Protein AF-A0A7W2H4B9-F1 (afdb_monomer)

Radius of gyration: 22.05 Å; Cα contacts (8 Å, |Δi|>4): 252; chains: 1; bounding box: 42×49×75 Å

pLDDT: mean 78.37, std 22.66, range [28.91, 98.81]

Structure (mmCIF, N/CA/C/O backbone):
data_AF-A0A7W2H4B9-F1
#
_entry.id   AF-A0A7W2H4B9-F1
#
loop_
_atom_site.group_PDB
_atom_site.id
_atom_site.type_symbol
_atom_site.label_atom_id
_atom_site.label_alt_id
_atom_site.label_comp_id
_atom_site.label_asym_id
_atom_site.label_entity_id
_atom_site.label_seq_id
_atom_site.pdbx_PDB_ins_code
_atom_site.Cartn_x
_atom_site.Cartn_y
_atom_site.Cartn_z
_atom_site.occupancy
_atom_site.B_iso_or_equiv
_atom_site.auth_seq_id
_atom_site.auth_comp_id
_atom_site.auth_asym_id
_atom_site.auth_atom_id
_atom_site.pdbx_PDB_model_num
ATOM 1 N N . PRO A 1 1 ? 4.822 -16.657 -15.405 1.00 65.38 1 PRO A N 1
ATOM 2 C CA . PRO A 1 1 ? 4.572 -17.565 -14.245 1.00 65.38 1 PRO A CA 1
ATOM 3 C C . PRO A 1 1 ? 5.083 -18.993 -14.465 1.00 65.38 1 PRO A C 1
ATOM 5 O O . PRO A 1 1 ? 5.344 -19.706 -13.506 1.00 65.38 1 PRO A O 1
ATOM 8 N N . GLU A 1 2 ? 5.227 -19.380 -15.729 1.00 75.12 2 GLU A N 1
ATOM 9 C CA . GLU A 1 2 ? 5.586 -20.693 -16.263 1.00 75.12 2 GLU A CA 1
ATOM 10 C C . GLU A 1 2 ? 6.936 -21.214 -15.738 1.00 75.12 2 GLU A C 1
ATOM 12 O O . GLU A 1 2 ? 7.175 -22.417 -15.735 1.00 75.12 2 GLU A O 1
ATOM 17 N N . HIS A 1 3 ? 7.797 -20.315 -15.249 1.00 80.31 3 HIS A N 1
ATOM 18 C CA . HIS A 1 3 ? 9.105 -20.631 -14.665 1.00 80.31 3 HIS A CA 1
ATOM 19 C C . HIS A 1 3 ? 9.274 -20.132 -13.222 1.00 80.31 3 HIS A C 1
ATOM 21 O O . HIS A 1 3 ? 10.376 -20.187 -12.684 1.00 80.31 3 HIS A O 1
ATOM 27 N N . PHE A 1 4 ? 8.214 -19.608 -12.596 1.00 80.56 4 PHE A N 1
ATOM 28 C CA . PHE A 1 4 ? 8.290 -19.093 -11.229 1.00 80.56 4 PHE A CA 1
ATOM 29 C C . PHE A 1 4 ? 8.100 -20.245 -10.243 1.00 80.56 4 PHE A C 1
ATOM 31 O O . PHE A 1 4 ? 7.056 -20.900 -10.246 1.00 80.56 4 PHE A O 1
ATOM 38 N N . ASP A 1 5 ? 9.101 -20.509 -9.407 1.00 89.81 5 ASP A N 1
ATOM 39 C CA . ASP A 1 5 ? 9.069 -21.659 -8.516 1.00 89.81 5 ASP A CA 1
ATOM 40 C C . ASP A 1 5 ? 8.045 -21.477 -7.384 1.00 89.81 5 ASP A C 1
ATOM 42 O O . ASP A 1 5 ? 7.872 -20.400 -6.800 1.00 89.81 5 ASP A O 1
ATOM 46 N N . SER A 1 6 ? 7.325 -22.557 -7.077 1.00 92.38 6 SER A N 1
ATOM 47 C CA . SER A 1 6 ? 6.246 -22.522 -6.088 1.00 92.38 6 SER A CA 1
ATOM 48 C C . SER A 1 6 ? 6.753 -22.255 -4.670 1.00 92.38 6 SER A C 1
ATOM 50 O O . SER A 1 6 ? 6.028 -21.670 -3.870 1.00 92.38 6 SER A O 1
ATOM 52 N N . GLU A 1 7 ? 7.985 -22.651 -4.345 1.00 93.12 7 GLU A N 1
ATOM 53 C CA . GLU A 1 7 ? 8.573 -22.420 -3.023 1.00 93.12 7 GLU A CA 1
ATOM 54 C C . GLU A 1 7 ? 8.804 -20.926 -2.776 1.00 93.12 7 GLU A C 1
ATOM 56 O O . GLU A 1 7 ? 8.353 -20.388 -1.764 1.00 93.12 7 GLU A O 1
ATOM 61 N N . THR A 1 8 ? 9.405 -20.222 -3.734 1.00 87.38 8 THR A N 1
ATOM 62 C CA . THR A 1 8 ? 9.595 -18.770 -3.690 1.00 87.38 8 THR A CA 1
ATOM 63 C C . THR A 1 8 ? 8.263 -18.042 -3.686 1.00 87.38 8 THR A C 1
ATOM 65 O O . THR A 1 8 ? 8.100 -17.096 -2.912 1.00 87.38 8 THR A O 1
ATOM 68 N N . PHE A 1 9 ? 7.286 -18.494 -4.481 1.00 90.19 9 PHE A N 1
ATOM 69 C CA . PHE A 1 9 ? 5.942 -17.917 -4.460 1.00 90.19 9 PHE A CA 1
ATOM 70 C C . PHE A 1 9 ? 5.332 -18.013 -3.058 1.00 90.19 9 PHE A C 1
ATOM 72 O O . PHE A 1 9 ? 4.941 -17.001 -2.474 1.00 90.19 9 PHE A O 1
ATOM 79 N N . ASN A 1 10 ? 5.320 -19.220 -2.489 1.00 94.62 10 ASN A N 1
ATOM 80 C CA . ASN A 1 10 ? 4.768 -19.482 -1.165 1.00 94.62 10 ASN A CA 1
ATOM 81 C C . ASN A 1 10 ? 5.513 -18.709 -0.079 1.00 94.62 10 ASN A C 1
ATOM 83 O O . ASN A 1 10 ? 4.878 -18.172 0.827 1.00 94.62 10 ASN A O 1
ATOM 87 N N . ARG A 1 11 ? 6.842 -18.605 -0.173 1.00 93.56 11 ARG A N 1
ATOM 88 C CA . ARG A 1 11 ? 7.659 -17.829 0.762 1.00 93.56 11 ARG A CA 1
ATOM 89 C C . ARG A 1 11 ? 7.295 -16.347 0.724 1.00 93.56 11 ARG A C 1
ATOM 91 O O . ARG A 1 11 ? 7.078 -15.765 1.783 1.00 93.56 11 ARG A O 1
ATOM 98 N N . ILE A 1 12 ? 7.194 -15.748 -0.465 1.00 92.12 12 ILE A N 1
ATOM 99 C CA . ILE A 1 12 ? 6.824 -14.332 -0.618 1.00 92.12 12 ILE A CA 1
ATOM 100 C C . ILE A 1 12 ? 5.420 -14.087 -0.064 1.00 92.12 12 ILE A C 1
ATOM 102 O O . ILE A 1 12 ? 5.243 -13.193 0.754 1.00 92.12 12 ILE A O 1
ATOM 106 N N . VAL A 1 13 ? 4.436 -14.915 -0.424 1.00 96.31 13 VAL A N 1
ATOM 107 C CA . VAL 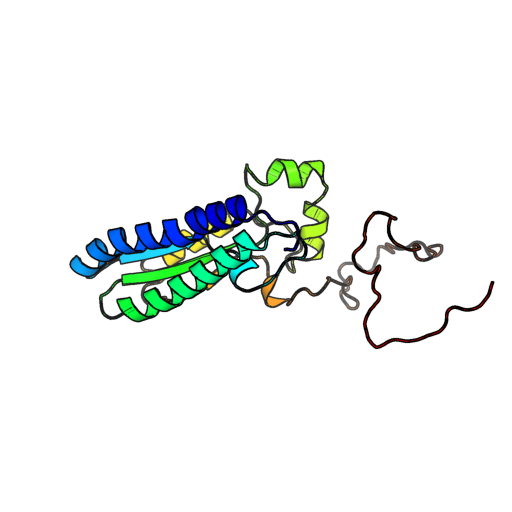A 1 13 ? 3.066 -14.787 0.105 1.00 96.31 13 VAL A CA 1
ATOM 108 C C . VAL A 1 13 ? 3.033 -14.960 1.626 1.00 96.31 13 VAL A C 1
ATOM 110 O O . VAL A 1 13 ? 2.342 -14.214 2.323 1.00 96.31 13 VAL A O 1
ATOM 113 N N . SER A 1 14 ? 3.804 -15.907 2.161 1.00 97.44 14 SER A N 1
ATOM 114 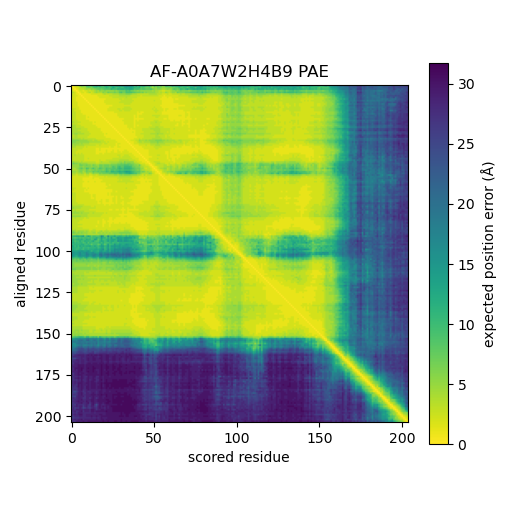C CA . SER A 1 14 ? 3.873 -16.152 3.604 1.00 97.44 14 SER A CA 1
ATOM 115 C C . SER A 1 14 ? 4.413 -14.943 4.366 1.00 97.44 14 SER A C 1
ATOM 117 O O . SER A 1 14 ? 3.905 -14.612 5.434 1.00 97.44 14 SER A O 1
ATOM 119 N N . VAL A 1 15 ? 5.418 -14.259 3.821 1.00 93.94 15 VAL A N 1
ATOM 120 C CA . VAL A 1 15 ? 6.006 -13.074 4.456 1.00 93.94 15 VAL A CA 1
ATOM 121 C C . VAL A 1 15 ? 5.110 -11.849 4.265 1.00 93.94 15 VAL A C 1
ATOM 123 O O . VAL A 1 15 ? 4.689 -11.237 5.245 1.00 93.94 15 VAL A O 1
ATOM 126 N N . ASP A 1 16 ? 4.776 -11.515 3.021 1.00 94.31 16 ASP A N 1
ATOM 127 C CA . ASP A 1 16 ? 4.186 -10.219 2.672 1.00 94.31 16 ASP A CA 1
ATOM 128 C C . ASP A 1 16 ? 2.686 -10.123 2.966 1.00 94.31 16 ASP A C 1
ATOM 130 O O . ASP A 1 16 ? 2.173 -9.018 3.155 1.00 94.31 16 ASP A O 1
ATOM 134 N N . LEU A 1 17 ? 1.981 -11.260 3.002 1.00 98.12 17 LEU A N 1
ATOM 135 C CA . LEU A 1 17 ? 0.542 -11.315 3.259 1.00 98.12 17 LEU A CA 1
ATOM 136 C C . LEU A 1 17 ? 0.225 -12.025 4.573 1.00 98.12 17 LEU A C 1
ATOM 138 O O . LEU A 1 17 ? -0.418 -11.447 5.449 1.00 98.12 17 LEU A O 1
ATOM 142 N N . VAL A 1 18 ? 0.674 -13.272 4.734 1.00 98.50 18 VAL A N 1
ATOM 143 C CA . VAL A 1 18 ? 0.307 -14.071 5.915 1.00 98.50 18 VAL A CA 1
ATOM 144 C C . VAL A 1 18 ? 0.931 -13.490 7.189 1.00 98.50 18 VAL A C 1
ATOM 146 O O . VAL A 1 18 ? 0.259 -13.405 8.217 1.00 98.50 18 VAL A O 1
ATOM 149 N N . GLY A 1 19 ? 2.172 -13.001 7.122 1.00 98.12 19 GLY A N 1
ATOM 150 C CA . GLY A 1 19 ? 2.811 -12.284 8.228 1.00 98.12 19 GLY A CA 1
ATOM 151 C C . GLY A 1 19 ? 2.026 -11.039 8.658 1.00 98.12 19 GLY A C 1
ATOM 152 O O . GLY A 1 19 ? 1.787 -10.840 9.851 1.00 98.12 19 GLY A O 1
ATOM 153 N N . ALA A 1 20 ? 1.548 -10.245 7.694 1.00 97.69 20 ALA A N 1
ATOM 154 C CA . ALA A 1 20 ? 0.717 -9.073 7.968 1.00 97.69 20 ALA A CA 1
ATOM 155 C C . ALA A 1 20 ? -0.624 -9.456 8.616 1.00 97.69 20 ALA A C 1
ATOM 157 O O . ALA A 1 20 ? -1.064 -8.792 9.553 1.00 97.69 20 ALA A O 1
ATOM 158 N N . PHE A 1 21 ? -1.242 -10.558 8.179 1.00 98.44 21 PHE A N 1
ATOM 159 C CA . PHE A 1 21 ? -2.446 -11.095 8.815 1.00 98.44 21 PHE A CA 1
ATOM 160 C C . PHE A 1 21 ? -2.201 -11.470 10.283 1.00 98.44 21 PHE A C 1
ATOM 162 O O . PHE A 1 21 ? -2.999 -11.108 11.147 1.00 98.44 21 PHE A O 1
ATOM 169 N N . TYR A 1 22 ? -1.098 -12.160 10.592 1.00 98.50 22 TYR A N 1
ATOM 170 C CA . TYR A 1 22 ? -0.772 -12.513 11.977 1.00 98.50 22 TYR A CA 1
ATOM 171 C C . TYR A 1 22 ? -0.574 -11.278 12.853 1.00 98.50 22 TYR A C 1
ATOM 173 O O . TYR A 1 22 ? -1.116 -11.228 13.957 1.00 98.50 22 TYR A O 1
ATOM 181 N N . TYR A 1 23 ? 0.136 -10.266 12.350 1.00 97.31 23 TYR A N 1
ATOM 182 C CA . TYR A 1 23 ? 0.323 -9.012 13.074 1.00 97.31 23 TYR A CA 1
ATOM 183 C C . TYR A 1 23 ? -1.012 -8.302 13.323 1.00 97.31 23 TYR A C 1
ATOM 185 O O . TYR A 1 23 ? -1.333 -7.966 14.462 1.00 97.31 23 TYR A O 1
ATOM 193 N N . ALA A 1 24 ? -1.832 -8.149 12.279 1.00 97.81 24 ALA A N 1
ATOM 194 C CA . ALA A 1 24 ? -3.148 -7.536 12.393 1.00 97.81 24 ALA A CA 1
ATOM 195 C C . ALA A 1 24 ? -4.032 -8.286 13.397 1.00 97.81 24 ALA A C 1
ATOM 197 O O . ALA A 1 24 ? -4.682 -7.653 14.221 1.00 97.81 24 ALA A O 1
ATOM 198 N N . ARG A 1 25 ? -4.019 -9.624 13.391 1.00 98.00 25 ARG A N 1
ATOM 199 C CA . ARG A 1 25 ? -4.803 -10.438 14.327 1.00 98.00 25 ARG A CA 1
ATOM 200 C C . ARG A 1 25 ? -4.412 -10.184 15.782 1.00 98.00 25 ARG A C 1
ATOM 202 O O . ARG A 1 25 ? -5.294 -9.948 16.604 1.00 98.00 25 ARG A O 1
ATOM 209 N N . GLU A 1 26 ? -3.125 -10.251 16.114 1.00 98.25 26 GLU A N 1
ATOM 210 C CA . GLU A 1 26 ? -2.690 -10.130 17.512 1.00 98.25 26 GLU A CA 1
ATOM 211 C C . GLU A 1 26 ? -2.733 -8.679 18.014 1.00 98.25 26 GLU A C 1
ATOM 213 O O . GLU A 1 26 ? -3.224 -8.419 19.113 1.00 98.25 26 GLU A O 1
ATOM 218 N N . CYS A 1 27 ? -2.295 -7.707 17.210 1.00 97.38 27 CYS A N 1
ATOM 219 C CA . CYS A 1 27 ? -2.389 -6.293 17.582 1.00 97.38 27 CYS A CA 1
ATOM 220 C C . CYS A 1 27 ? -3.843 -5.813 17.602 1.00 97.38 27 CYS A C 1
ATOM 222 O O . CYS A 1 27 ? -4.251 -5.122 18.534 1.00 97.38 27 CYS A O 1
ATOM 224 N N . GLY A 1 28 ? -4.639 -6.232 16.618 1.00 98.06 28 GLY A N 1
ATOM 225 C CA . GLY A 1 28 ? -6.051 -5.886 16.502 1.00 98.06 28 GLY A CA 1
ATOM 226 C C . GLY A 1 28 ? -6.871 -6.356 17.695 1.00 98.06 28 GLY A C 1
ATOM 227 O O . GLY A 1 28 ? -7.672 -5.580 18.197 1.00 98.06 28 GLY A O 1
ATOM 228 N N . ARG A 1 29 ? -6.630 -7.567 18.222 1.00 98.12 29 ARG A N 1
ATOM 229 C CA . ARG A 1 29 ? -7.278 -8.036 19.466 1.00 98.12 29 ARG A CA 1
ATOM 230 C C . ARG A 1 29 ? -7.102 -7.042 20.615 1.00 98.12 29 ARG A C 1
ATOM 232 O O . ARG A 1 29 ? -8.093 -6.607 21.188 1.00 98.12 29 ARG A O 1
ATOM 239 N N . ASN A 1 30 ? -5.865 -6.622 20.875 1.00 98.31 30 ASN A N 1
ATOM 240 C CA . ASN A 1 30 ? -5.560 -5.665 21.942 1.00 98.31 30 ASN A CA 1
ATOM 241 C C . ASN A 1 30 ? -6.181 -4.279 21.680 1.00 98.31 30 ASN A C 1
ATOM 243 O O . ASN A 1 30 ? -6.726 -3.657 22.587 1.00 98.31 30 ASN A O 1
ATOM 247 N N . MET A 1 31 ? -6.117 -3.785 20.440 1.00 98.50 31 MET A N 1
ATOM 248 C CA . MET A 1 31 ? -6.702 -2.488 20.070 1.00 98.50 31 MET A CA 1
ATOM 249 C C . MET A 1 31 ? -8.231 -2.483 20.211 1.00 98.50 31 MET A C 1
ATOM 251 O O . MET A 1 31 ? -8.805 -1.519 20.712 1.00 98.50 31 MET A O 1
ATOM 255 N N . LEU A 1 32 ? -8.886 -3.574 19.805 1.00 98.56 32 LEU A N 1
ATOM 256 C CA . LEU A 1 32 ? -10.334 -3.750 19.905 1.00 98.56 32 LEU A CA 1
ATOM 257 C C . LEU A 1 32 ? -10.801 -3.852 21.362 1.00 98.56 32 LEU A C 1
ATOM 259 O O . LEU A 1 32 ? -11.820 -3.261 21.704 1.00 98.56 32 LEU A O 1
ATOM 263 N N . GLU A 1 33 ? -10.061 -4.558 22.221 1.00 98.44 33 GLU A N 1
ATOM 264 C CA . GLU A 1 33 ? -10.329 -4.598 23.667 1.00 98.44 33 GLU A CA 1
ATOM 265 C C . GLU A 1 33 ? -10.202 -3.209 24.312 1.00 98.44 33 GLU A C 1
ATOM 267 O O . GLU A 1 33 ? -11.018 -2.842 25.156 1.00 98.44 33 GLU A O 1
ATOM 272 N N . ASN A 1 34 ? -9.231 -2.409 23.864 1.00 97.75 34 ASN A N 1
ATOM 273 C CA . ASN A 1 34 ? -9.031 -1.032 24.324 1.00 97.75 34 ASN A CA 1
ATOM 274 C C . ASN A 1 34 ? -9.993 -0.012 23.683 1.00 97.75 34 ASN A C 1
ATOM 276 O O . ASN A 1 34 ? -9.987 1.154 24.081 1.00 97.75 34 ASN A O 1
ATOM 280 N N . GLY A 1 35 ? -10.773 -0.403 22.669 1.00 98.00 35 GLY A N 1
ATOM 281 C CA . GLY A 1 35 ? -11.668 0.488 21.920 1.00 98.00 35 GLY A CA 1
ATOM 282 C C . GLY A 1 35 ? -10.956 1.606 21.148 1.00 98.00 35 GLY A C 1
ATOM 283 O O . GLY A 1 35 ? -11.574 2.621 20.831 1.00 98.00 35 GLY A O 1
ATOM 284 N N . SER A 1 36 ? -9.650 1.467 20.894 1.00 98.00 36 SER A N 1
ATOM 285 C CA . SER A 1 36 ? -8.854 2.461 20.171 1.00 98.00 36 SER A CA 1
ATOM 286 C C . SER A 1 36 ? -7.634 1.833 19.497 1.00 98.00 36 SER A C 1
ATOM 288 O O . SER A 1 36 ? -6.959 0.966 20.057 1.00 98.00 36 SER A O 1
ATOM 290 N N . GLY A 1 37 ? -7.322 2.286 18.283 1.00 98.06 37 GLY A N 1
ATOM 291 C CA . GLY A 1 37 ? -6.102 1.879 17.594 1.00 98.06 37 GLY A CA 1
ATOM 292 C C . GLY A 1 37 ? -6.010 2.362 16.152 1.00 98.06 37 GLY A C 1
ATOM 293 O O . GLY A 1 37 ? -7.000 2.766 15.540 1.00 98.06 37 GLY A O 1
ATOM 294 N N . SER A 1 38 ? -4.802 2.294 15.599 1.00 98.50 38 SER A N 1
ATOM 295 C CA . SER A 1 38 ? -4.542 2.547 14.184 1.00 98.50 38 SER A CA 1
ATOM 296 C C . SER A 1 38 ? -3.504 1.558 13.666 1.00 98.50 38 SER A C 1
ATOM 298 O O . SER A 1 38 ? -2.426 1.423 14.246 1.00 98.50 38 SER A O 1
ATOM 300 N N . ILE A 1 39 ? -3.833 0.863 12.579 1.00 98.69 39 ILE A N 1
ATOM 301 C CA . ILE A 1 39 ? -2.917 -0.005 11.836 1.00 98.69 39 ILE A CA 1
ATOM 302 C C . ILE A 1 39 ? -2.675 0.623 10.467 1.00 98.69 39 ILE A C 1
ATOM 304 O O . ILE A 1 39 ? -3.622 0.923 9.736 1.00 98.69 39 ILE A O 1
ATOM 308 N N . VAL A 1 40 ? -1.402 0.782 10.104 1.00 98.69 40 VAL A N 1
ATOM 309 C CA . VAL A 1 40 ? -0.986 1.245 8.777 1.00 98.69 40 VAL A CA 1
ATOM 310 C C . VAL A 1 40 ? -0.127 0.170 8.122 1.00 98.69 40 VAL A C 1
ATOM 312 O O . VAL A 1 40 ? 1.025 -0.040 8.494 1.00 98.69 40 VAL A O 1
ATOM 315 N N . ASN A 1 41 ? -0.694 -0.520 7.138 1.00 98.50 41 ASN A N 1
ATOM 316 C CA . ASN A 1 41 ? 0.008 -1.535 6.363 1.00 98.50 41 ASN A CA 1
ATOM 317 C C . ASN A 1 41 ? 0.865 -0.888 5.266 1.00 98.50 41 ASN A C 1
ATOM 319 O O . ASN A 1 41 ? 0.414 0.022 4.569 1.00 98.50 41 ASN A O 1
ATOM 323 N N . ILE A 1 42 ? 2.076 -1.405 5.050 1.00 97.75 42 ILE A N 1
ATOM 324 C CA . ILE A 1 42 ? 2.913 -0.995 3.915 1.00 97.75 42 ILE A CA 1
ATOM 325 C C . ILE A 1 42 ? 2.565 -1.852 2.692 1.00 97.75 42 ILE A C 1
ATOM 327 O O . ILE A 1 42 ? 2.963 -3.019 2.569 1.00 97.75 42 ILE A O 1
ATOM 331 N N . GLY A 1 43 ? 1.773 -1.260 1.803 1.00 96.69 43 GLY A N 1
ATOM 332 C CA . GLY A 1 43 ? 1.314 -1.829 0.545 1.00 96.69 43 GLY A CA 1
ATOM 333 C C . GLY A 1 43 ? 2.310 -1.634 -0.599 1.00 96.69 43 GLY A C 1
ATOM 334 O O . GLY A 1 43 ? 3.526 -1.666 -0.412 1.00 96.69 43 GLY A O 1
ATOM 335 N N . SER A 1 44 ? 1.777 -1.483 -1.808 1.00 95.00 44 SER A N 1
ATOM 336 C CA . SER A 1 44 ? 2.525 -1.216 -3.037 1.00 95.00 44 SER A CA 1
ATOM 337 C C . SER A 1 44 ? 1.558 -0.770 -4.125 1.00 95.00 44 SER A C 1
ATOM 339 O O . SER A 1 44 ? 0.442 -1.287 -4.200 1.00 95.00 44 SER A O 1
ATOM 341 N N . ILE A 1 45 ? 2.005 0.092 -5.040 1.00 92.56 45 ILE A N 1
ATOM 342 C CA . ILE A 1 45 ? 1.258 0.361 -6.280 1.00 92.56 45 ILE A CA 1
ATOM 343 C C . ILE A 1 45 ? 0.939 -0.911 -7.080 1.00 92.56 45 ILE A C 1
ATOM 345 O O . ILE A 1 45 ? -0.057 -0.957 -7.797 1.00 92.56 45 ILE A O 1
ATOM 349 N N . LEU A 1 46 ? 1.731 -1.976 -6.906 1.00 90.38 46 LEU A N 1
ATOM 350 C CA . LEU A 1 46 ? 1.511 -3.283 -7.529 1.00 90.38 46 LEU A CA 1
ATOM 351 C C . LEU A 1 46 ? 0.428 -4.126 -6.838 1.00 90.38 46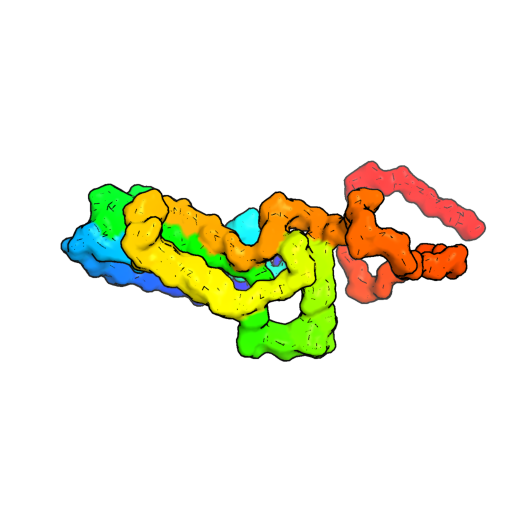 LEU A C 1
ATOM 353 O O . LEU A 1 46 ? 0.131 -5.225 -7.294 1.00 90.38 46 LEU A O 1
ATOM 357 N N . GLY A 1 47 ? -0.149 -3.640 -5.735 1.00 90.50 47 GLY A N 1
ATOM 358 C CA . GLY A 1 47 ? -1.345 -4.222 -5.125 1.00 90.50 47 GLY A CA 1
ATOM 359 C C . GLY A 1 47 ? -2.649 -3.747 -5.777 1.00 90.50 47 GLY A C 1
ATOM 360 O O . GLY A 1 47 ? -3.687 -4.379 -5.597 1.00 90.50 47 GLY A O 1
ATOM 361 N N . SER A 1 48 ? -2.608 -2.646 -6.533 1.00 89.25 48 SER A N 1
ATOM 362 C CA . SER A 1 48 ? -3.741 -2.111 -7.306 1.00 89.25 48 SER A CA 1
ATOM 363 C C . SER A 1 48 ? -3.483 -2.067 -8.818 1.00 89.25 48 SER A C 1
ATOM 365 O O . SER A 1 48 ? -4.403 -1.784 -9.582 1.00 89.25 48 SER A O 1
ATOM 367 N N . GLY A 1 49 ? -2.264 -2.393 -9.255 1.00 82.69 49 GLY A N 1
ATOM 368 C CA . GLY A 1 49 ? -1.853 -2.464 -10.655 1.00 82.69 49 GLY A CA 1
ATOM 369 C C . GLY A 1 49 ? -0.937 -3.657 -10.943 1.00 82.69 49 GLY A C 1
A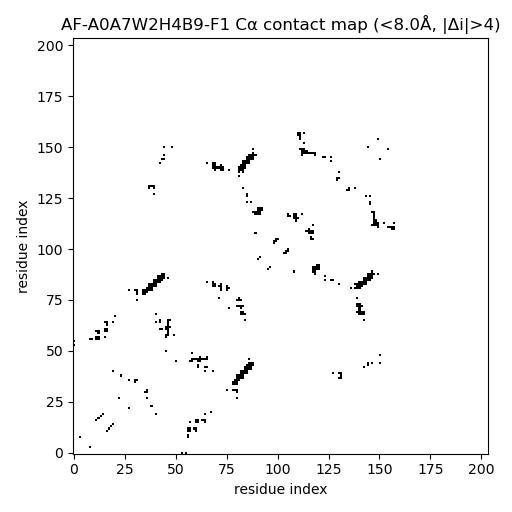TOM 370 O O . GLY A 1 49 ? -0.701 -4.505 -10.086 1.00 82.69 49 GLY A O 1
ATOM 371 N N . GLY A 1 50 ? -0.417 -3.728 -12.167 1.00 80.06 50 GLY A N 1
ATOM 372 C CA . GLY A 1 50 ? 0.505 -4.774 -12.618 1.00 80.06 50 GLY A CA 1
ATOM 373 C C . GLY A 1 50 ? 1.866 -4.218 -13.035 1.00 80.06 50 GLY A C 1
ATOM 374 O O . GLY A 1 50 ? 2.047 -3.011 -13.176 1.00 80.06 50 GLY A O 1
ATOM 375 N N . SER A 1 51 ? 2.832 -5.110 -13.249 1.00 75.38 51 SER A N 1
ATOM 376 C CA . SER A 1 51 ? 4.164 -4.762 -13.750 1.00 75.38 51 SER A CA 1
ATOM 377 C C . SER A 1 51 ? 4.678 -5.835 -14.703 1.00 75.38 51 SER A C 1
ATOM 379 O O . SER A 1 51 ? 4.443 -7.024 -14.498 1.00 75.38 51 SER A O 1
ATOM 381 N N . GLU A 1 52 ? 5.434 -5.405 -15.711 1.00 73.69 52 GLU A N 1
ATOM 382 C CA . GLU A 1 52 ? 6.147 -6.270 -16.659 1.00 73.69 52 GLU A CA 1
ATOM 383 C C . GLU A 1 52 ? 7.375 -6.963 -16.019 1.00 73.69 52 GLU A C 1
ATOM 385 O O . GLU A 1 52 ? 7.972 -7.846 -16.623 1.00 73.69 52 GLU A O 1
ATOM 390 N N . ASN A 1 53 ? 7.741 -6.617 -14.777 1.00 71.38 53 ASN A N 1
ATOM 391 C CA . ASN A 1 53 ? 8.988 -7.045 -14.123 1.00 71.38 53 ASN A CA 1
ATOM 392 C C . ASN A 1 53 ? 8.957 -8.469 -13.524 1.00 71.38 53 ASN A C 1
ATOM 394 O O . ASN A 1 53 ? 9.823 -8.817 -12.725 1.00 71.38 53 ASN A O 1
ATOM 398 N N . GLY A 1 54 ? 7.953 -9.292 -13.841 1.00 73.06 54 GLY A N 1
ATOM 399 C CA . GLY A 1 54 ? 7.913 -10.697 -13.403 1.00 73.06 54 GLY A CA 1
ATOM 400 C C . GLY A 1 54 ? 7.698 -10.925 -11.897 1.00 73.06 54 GLY A C 1
ATOM 401 O O . GLY A 1 54 ? 8.008 -11.996 -11.383 1.00 73.06 54 GLY A O 1
ATOM 402 N N . VAL A 1 55 ? 7.134 -9.956 -11.172 1.00 83.88 55 VAL A N 1
ATOM 403 C CA . VAL A 1 55 ? 6.982 -9.974 -9.700 1.00 83.88 55 VAL A CA 1
ATOM 404 C C . VAL A 1 55 ? 5.640 -10.549 -9.211 1.00 83.88 55 VAL A C 1
ATOM 406 O O . VAL A 1 55 ? 5.050 -10.059 -8.250 1.00 83.88 55 VAL A O 1
ATOM 409 N N . ILE A 1 56 ? 5.138 -11.606 -9.861 1.00 87.06 56 ILE A N 1
ATOM 410 C CA . ILE A 1 56 ? 3.762 -12.110 -9.668 1.00 87.06 56 ILE A CA 1
ATOM 411 C C . ILE A 1 56 ? 3.411 -12.447 -8.208 1.00 87.06 56 ILE A C 1
ATOM 413 O O . ILE A 1 56 ? 2.334 -12.079 -7.744 1.00 87.06 56 ILE A O 1
ATOM 417 N N . ALA A 1 57 ? 4.313 -13.099 -7.466 1.00 90.12 57 ALA A N 1
ATOM 418 C CA . ALA A 1 57 ? 4.080 -13.470 -6.067 1.00 90.12 57 ALA A CA 1
ATOM 419 C C . ALA A 1 57 ? 3.931 -12.241 -5.159 1.00 90.12 57 ALA A C 1
ATOM 421 O O . ALA A 1 57 ? 3.060 -12.199 -4.292 1.00 90.12 57 ALA A O 1
ATOM 422 N N . TYR A 1 58 ? 4.757 -11.220 -5.399 1.00 91.00 58 TYR A N 1
ATOM 423 C CA . TYR A 1 58 ? 4.723 -9.963 -4.662 1.00 91.00 58 TYR A CA 1
ATOM 424 C C . TYR A 1 58 ? 3.444 -9.179 -4.970 1.00 91.00 58 TYR A C 1
ATOM 426 O O . TYR A 1 58 ? 2.747 -8.766 -4.046 1.00 91.00 58 TYR A O 1
ATOM 434 N N . SER A 1 59 ? 3.076 -9.042 -6.249 1.00 91.62 59 SER A N 1
ATOM 435 C CA . SER A 1 59 ? 1.812 -8.408 -6.651 1.00 91.62 59 SER A CA 1
ATOM 436 C C . SER A 1 59 ? 0.600 -9.115 -6.042 1.00 91.62 59 SER A C 1
ATOM 438 O O . SER A 1 59 ? -0.279 -8.455 -5.492 1.00 91.62 59 SER A O 1
ATOM 440 N N . ALA A 1 60 ? 0.571 -10.453 -6.062 1.00 94.25 60 ALA A N 1
ATOM 441 C CA . ALA A 1 60 ? -0.498 -11.229 -5.437 1.00 94.25 60 ALA A CA 1
ATOM 442 C C . ALA A 1 60 ? -0.576 -10.978 -3.921 1.00 94.25 60 ALA A C 1
ATOM 444 O O . ALA A 1 60 ? -1.655 -10.704 -3.393 1.00 94.25 60 ALA A O 1
ATOM 445 N N . ALA A 1 61 ? 0.565 -11.006 -3.226 1.00 96.44 61 ALA A N 1
ATOM 446 C CA . ALA A 1 61 ? 0.623 -10.747 -1.791 1.00 96.44 61 ALA A CA 1
ATOM 447 C C . ALA A 1 61 ? 0.175 -9.317 -1.440 1.00 96.44 61 ALA A C 1
ATOM 449 O O . ALA A 1 61 ? -0.645 -9.133 -0.541 1.00 96.44 61 ALA A O 1
ATOM 450 N N . LYS A 1 62 ? 0.645 -8.299 -2.175 1.00 96.69 62 LYS A N 1
ATOM 451 C CA . LYS A 1 62 ? 0.282 -6.892 -1.943 1.00 96.69 62 LYS A CA 1
ATOM 452 C C . LYS A 1 62 ? -1.159 -6.571 -2.331 1.00 96.69 62 LYS A C 1
ATOM 454 O O . LYS A 1 62 ? -1.792 -5.777 -1.640 1.00 96.69 62 LYS A O 1
ATOM 459 N N . GLY A 1 63 ? -1.710 -7.224 -3.354 1.00 97.81 63 GLY A N 1
ATOM 460 C CA . GLY A 1 63 ? -3.139 -7.152 -3.671 1.00 97.81 63 GLY A CA 1
ATOM 461 C C . GLY A 1 63 ? -4.002 -7.766 -2.567 1.00 97.81 63 GLY A C 1
ATOM 462 O O . GLY A 1 63 ? -4.984 -7.161 -2.133 1.00 97.81 63 GLY A O 1
ATOM 463 N N . GLY A 1 64 ? -3.588 -8.921 -2.036 1.00 98.31 64 GLY A N 1
ATOM 464 C CA . GLY A 1 64 ? -4.219 -9.536 -0.868 1.00 98.31 64 GLY A CA 1
ATOM 465 C C . GLY A 1 64 ? -4.155 -8.643 0.373 1.00 98.31 64 GLY A C 1
ATOM 466 O O . GLY A 1 64 ? -5.168 -8.452 1.042 1.00 98.31 64 GLY A O 1
ATOM 467 N N . LEU A 1 65 ? -2.998 -8.031 0.642 1.00 98.56 65 LEU A N 1
ATOM 468 C CA . LEU A 1 65 ? -2.799 -7.120 1.773 1.00 98.56 65 LEU A CA 1
ATOM 469 C C . LEU A 1 65 ? -3.676 -5.875 1.640 1.00 98.56 65 LEU A C 1
ATOM 471 O O . LEU A 1 65 ? -4.305 -5.459 2.610 1.00 98.56 65 LEU A O 1
ATOM 475 N N . ARG A 1 66 ? -3.768 -5.308 0.432 1.00 98.31 66 ARG A N 1
ATOM 476 C CA . ARG A 1 66 ? -4.674 -4.197 0.136 1.00 98.31 66 ARG A CA 1
ATOM 477 C C . ARG A 1 66 ? -6.113 -4.580 0.459 1.00 98.31 66 ARG A C 1
ATOM 479 O O . ARG A 1 66 ? -6.775 -3.859 1.193 1.00 98.31 66 ARG A O 1
ATOM 486 N N . ASN A 1 67 ? -6.592 -5.720 -0.037 1.00 98.50 67 ASN A N 1
ATOM 487 C CA . ASN A 1 67 ? -7.971 -6.136 0.216 1.00 98.50 67 ASN A CA 1
ATOM 488 C C . ASN A 1 67 ? -8.227 -6.455 1.699 1.00 98.50 67 ASN A C 1
ATOM 490 O O . ASN A 1 67 ? -9.278 -6.106 2.229 1.00 98.50 67 ASN A O 1
ATOM 494 N N . MET A 1 68 ? -7.249 -7.046 2.393 1.00 98.56 68 MET A N 1
ATOM 495 C CA . MET A 1 68 ? -7.313 -7.261 3.841 1.00 98.56 68 MET A CA 1
ATOM 496 C C . MET A 1 68 ? -7.432 -5.934 4.602 1.00 98.56 68 MET A C 1
ATOM 498 O O . MET A 1 68 ? -8.242 -5.833 5.516 1.00 98.56 68 MET A O 1
ATOM 502 N N . THR A 1 69 ? -6.681 -4.902 4.208 1.00 98.75 69 THR A N 1
ATOM 503 C CA . THR A 1 69 ? -6.804 -3.554 4.783 1.00 98.75 69 THR A CA 1
ATOM 504 C C . THR A 1 69 ? -8.220 -3.004 4.632 1.00 98.75 69 THR A C 1
ATOM 506 O O . THR A 1 69 ? -8.779 -2.516 5.611 1.00 98.75 69 THR A O 1
ATOM 509 N N . LEU A 1 70 ? -8.813 -3.104 3.434 1.00 98.56 70 LEU A N 1
ATOM 510 C CA . LEU A 1 70 ? -10.189 -2.651 3.194 1.00 98.56 70 LEU A CA 1
ATOM 511 C C . LEU A 1 70 ? -11.173 -3.393 4.108 1.00 98.56 70 LEU A C 1
ATOM 513 O O . LEU A 1 70 ? -11.982 -2.762 4.785 1.00 98.56 70 LEU A O 1
ATOM 517 N N . GLN A 1 71 ? -11.058 -4.724 4.169 1.00 98.69 71 GLN A N 1
ATOM 518 C CA . GLN A 1 71 ? -11.928 -5.571 4.981 1.00 98.69 71 GLN A CA 1
ATOM 519 C C . GLN A 1 71 ? -11.863 -5.172 6.459 1.00 98.69 71 GLN A C 1
ATOM 521 O O . GLN A 1 71 ? -12.879 -4.794 7.040 1.00 98.69 71 GLN A O 1
ATOM 526 N N . LEU A 1 72 ? -10.666 -5.165 7.051 1.00 98.62 72 LEU A N 1
ATOM 52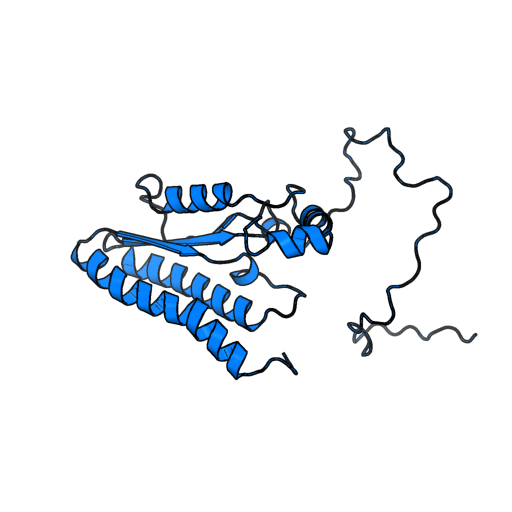7 C CA . LEU A 1 72 ? -10.481 -4.819 8.463 1.00 98.62 72 LEU A CA 1
ATOM 528 C C . LEU A 1 72 ? -10.883 -3.369 8.758 1.00 98.62 72 LEU A C 1
ATOM 530 O O . LEU A 1 72 ? -11.460 -3.089 9.807 1.00 98.62 72 LEU A O 1
ATOM 534 N N . GLY A 1 73 ? -10.630 -2.459 7.815 1.00 98.50 73 GLY A N 1
ATOM 535 C CA . GLY A 1 73 ? -11.021 -1.059 7.920 1.00 98.50 73 GLY A CA 1
ATOM 536 C C . GLY A 1 73 ? -12.532 -0.864 8.020 1.00 98.50 73 GLY A C 1
ATOM 537 O O . GLY A 1 73 ? -12.954 0.093 8.660 1.00 98.50 73 GLY A O 1
ATOM 538 N N . THR A 1 74 ? -13.333 -1.771 7.446 1.00 98.19 74 THR A N 1
ATOM 539 C CA . THR A 1 74 ? -14.801 -1.774 7.585 1.00 98.19 74 THR A CA 1
ATOM 540 C C . THR A 1 74 ? -15.288 -2.561 8.798 1.00 98.19 74 THR A C 1
ATOM 542 O O . THR A 1 74 ? -16.194 -2.109 9.490 1.00 98.19 74 THR A O 1
ATOM 545 N N . GLU A 1 75 ? -14.677 -3.710 9.098 1.00 98.38 75 GLU A N 1
ATOM 546 C CA . GLU A 1 75 ? -15.114 -4.582 10.192 1.00 98.38 75 GLU A CA 1
ATOM 547 C C . GLU A 1 75 ? -14.845 -3.989 11.577 1.00 98.38 75 GLU A C 1
ATOM 549 O O . GLU A 1 75 ? -15.527 -4.348 12.536 1.00 98.38 75 GLU A O 1
ATOM 554 N N . TRP A 1 76 ? -13.790 -3.184 11.726 1.00 98.56 76 TRP A N 1
ATOM 555 C CA . TRP A 1 76 ? -13.322 -2.698 13.031 1.00 98.56 76 TRP A CA 1
ATOM 556 C C . TRP A 1 76 ? -13.649 -1.217 13.280 1.00 98.56 76 TRP A C 1
ATOM 558 O O . TRP A 1 76 ? -13.411 -0.717 14.382 1.00 98.56 76 TRP A O 1
ATOM 568 N N . ALA A 1 77 ? -14.229 -0.529 12.288 1.00 97.94 77 ALA A N 1
ATOM 569 C CA . ALA A 1 77 ? -14.500 0.910 12.327 1.00 97.94 77 ALA A CA 1
ATOM 570 C C . ALA A 1 77 ? -15.411 1.332 13.489 1.00 97.94 77 ALA A C 1
ATOM 572 O O . ALA A 1 77 ? -15.158 2.340 14.145 1.00 97.94 77 ALA A O 1
ATOM 573 N N . ASP A 1 78 ? -16.458 0.553 13.762 1.00 97.81 78 ASP A N 1
ATOM 574 C CA . ASP A 1 78 ? -17.437 0.810 14.826 1.00 97.81 78 ASP A CA 1
ATOM 575 C C . ASP A 1 78 ? -16.893 0.529 16.237 1.00 97.81 78 ASP A C 1
ATOM 577 O O . ASP A 1 78 ? -17.525 0.873 17.235 1.00 97.81 78 ASP A O 1
ATOM 581 N N . ARG A 1 79 ? -15.698 -0.064 16.322 1.00 98.38 79 ARG A N 1
ATOM 582 C CA . ARG A 1 79 ? -15.010 -0.444 17.561 1.00 98.38 79 ARG A CA 1
ATOM 583 C C . ARG A 1 79 ? -13.760 0.396 17.831 1.00 98.38 79 ARG A C 1
ATOM 585 O O . ARG A 1 79 ? -12.911 0.003 18.626 1.00 98.38 79 ARG A O 1
ATOM 592 N N . GLY A 1 80 ? -13.646 1.551 17.172 1.00 97.31 80 GLY A N 1
ATOM 593 C CA . GLY A 1 80 ? -12.604 2.546 17.440 1.00 97.31 80 GLY A CA 1
ATOM 594 C C . GLY A 1 80 ? -11.223 2.211 16.869 1.00 97.31 80 GLY A C 1
ATOM 595 O O . GLY A 1 80 ? -10.253 2.902 17.182 1.00 97.31 80 GLY A O 1
ATOM 596 N N . VAL A 1 81 ? -11.109 1.187 16.016 1.00 98.69 81 VAL A N 1
ATOM 597 C CA . VAL A 1 81 ? -9.840 0.806 15.382 1.00 98.69 81 VAL A CA 1
ATOM 598 C C . VAL A 1 81 ? -9.877 1.132 13.895 1.00 98.69 81 VAL A C 1
ATOM 600 O O . VAL A 1 81 ? -10.750 0.674 13.160 1.00 98.69 81 VAL A O 1
ATOM 603 N N . ARG A 1 82 ? -8.894 1.913 13.440 1.00 98.75 82 ARG A N 1
ATOM 604 C CA . ARG A 1 82 ? -8.718 2.263 12.026 1.00 98.75 82 ARG A CA 1
ATOM 605 C C . ARG A 1 82 ? -7.671 1.359 11.391 1.00 98.75 82 ARG A C 1
ATOM 607 O O . ARG A 1 82 ? -6.628 1.103 11.990 1.00 98.75 82 ARG A O 1
ATOM 614 N N . VAL A 1 83 ? -7.916 0.911 10.164 1.00 98.81 83 VAL A N 1
ATOM 615 C CA . VAL A 1 83 ? -6.946 0.110 9.404 1.00 98.81 83 VAL A CA 1
ATOM 616 C C . VAL A 1 83 ? -6.825 0.692 8.007 1.00 98.81 83 VAL A C 1
ATOM 618 O O . VAL A 1 83 ? -7.807 0.769 7.279 1.00 98.81 83 VAL A O 1
ATOM 621 N N . ASN A 1 84 ? -5.623 1.128 7.643 1.00 98.81 84 ASN A N 1
ATOM 622 C CA . ASN A 1 84 ? -5.321 1.749 6.356 1.00 98.81 84 ASN A CA 1
ATOM 623 C C . ASN A 1 84 ? -4.033 1.163 5.766 1.00 98.81 84 ASN A C 1
ATOM 625 O O . ASN A 1 84 ? -3.287 0.459 6.449 1.00 98.81 84 ASN A O 1
ATOM 629 N N . SER A 1 85 ? -3.748 1.472 4.504 1.00 98.75 85 SER A N 1
ATOM 630 C CA . SER A 1 85 ? -2.466 1.170 3.874 1.00 98.75 85 SER A CA 1
ATOM 631 C C . SER A 1 85 ? -1.852 2.401 3.231 1.00 98.75 85 SER A C 1
ATOM 633 O O . SER A 1 85 ? -2.552 3.285 2.744 1.00 98.75 85 SER A O 1
ATOM 635 N N . VAL A 1 86 ? -0.521 2.436 3.220 1.00 98.69 86 VAL A N 1
ATOM 636 C CA . VAL A 1 86 ? 0.272 3.324 2.368 1.00 98.69 86 VAL A CA 1
ATOM 637 C C . VAL A 1 86 ? 0.923 2.453 1.309 1.00 98.69 86 VAL A C 1
ATOM 639 O O . VAL A 1 86 ? 1.628 1.507 1.654 1.00 98.69 86 VAL A O 1
ATOM 642 N N . SER A 1 87 ? 0.689 2.760 0.038 1.00 97.62 87 SER A N 1
ATOM 643 C CA . SER A 1 87 ? 1.169 1.994 -1.111 1.00 97.62 87 SER A CA 1
ATOM 644 C C . SER A 1 87 ? 2.164 2.827 -1.919 1.00 97.62 87 SER A C 1
ATOM 646 O O . SER A 1 87 ? 1.756 3.649 -2.743 1.00 97.62 87 SER A O 1
ATOM 648 N N . PRO A 1 88 ? 3.477 2.647 -1.688 1.00 95.31 88 PRO A N 1
ATOM 649 C CA . PRO A 1 88 ? 4.492 3.422 -2.379 1.00 95.31 88 PRO A CA 1
ATOM 650 C C . PRO A 1 88 ? 4.660 2.997 -3.836 1.00 95.31 88 PRO A C 1
ATOM 652 O O . PRO A 1 88 ? 4.478 1.823 -4.184 1.00 95.31 88 PRO A O 1
ATOM 655 N N . GLY A 1 89 ? 5.052 3.966 -4.662 1.00 90.38 89 GLY A N 1
ATOM 656 C CA . GLY A 1 89 ? 5.614 3.738 -5.988 1.00 90.38 89 GLY A CA 1
ATOM 657 C C . GLY A 1 89 ? 7.109 3.430 -5.925 1.00 90.38 89 GLY A C 1
ATOM 658 O O . GLY A 1 89 ? 7.588 2.714 -5.045 1.00 90.38 89 GLY A O 1
ATOM 659 N N . PHE A 1 90 ? 7.871 3.988 -6.860 1.00 84.00 90 PHE A N 1
ATOM 660 C CA . PHE A 1 90 ? 9.325 3.862 -6.853 1.00 84.00 90 PHE A CA 1
ATOM 661 C C . PHE A 1 90 ? 9.952 4.852 -5.871 1.00 84.00 90 PHE A C 1
ATOM 663 O O . PHE A 1 90 ? 9.913 6.062 -6.099 1.00 84.00 90 PHE A O 1
ATOM 670 N N . ILE A 1 91 ? 10.544 4.323 -4.800 1.00 82.75 91 ILE A N 1
ATOM 671 C CA . ILE A 1 91 ? 11.153 5.098 -3.716 1.00 82.75 91 ILE A CA 1
ATOM 672 C C . ILE A 1 91 ? 12.645 4.774 -3.605 1.00 82.75 91 ILE A C 1
ATOM 674 O O . ILE A 1 91 ? 13.056 3.611 -3.712 1.00 82.75 91 ILE A O 1
ATOM 678 N N . VAL A 1 92 ? 13.463 5.797 -3.361 1.00 75.81 92 VAL A N 1
ATOM 679 C CA . VAL A 1 92 ? 14.879 5.634 -3.033 1.00 75.81 92 VAL A CA 1
ATOM 680 C C . VAL A 1 92 ? 15.002 5.091 -1.609 1.00 75.81 92 VAL A C 1
ATOM 682 O O . VAL A 1 92 ? 14.572 5.707 -0.637 1.00 75.81 92 VAL A O 1
ATOM 685 N N . THR A 1 93 ? 15.613 3.918 -1.484 1.00 68.94 93 THR A N 1
ATOM 686 C CA . THR A 1 93 ? 15.909 3.242 -0.215 1.00 68.94 93 THR A CA 1
ATOM 687 C C . THR A 1 93 ? 17.306 2.634 -0.291 1.00 68.94 93 THR A C 1
ATOM 689 O O . THR A 1 93 ? 17.857 2.495 -1.383 1.00 68.94 93 THR A O 1
ATOM 692 N N . GLU A 1 94 ? 17.882 2.215 0.838 1.00 66.88 94 GLU A N 1
ATOM 693 C CA . GLU A 1 94 ? 19.161 1.483 0.833 1.00 66.88 94 GLU A CA 1
ATOM 694 C C . GLU A 1 94 ? 19.111 0.226 -0.050 1.00 66.88 94 GLU A C 1
ATOM 696 O O . GLU A 1 94 ? 20.087 -0.099 -0.720 1.00 66.88 94 GLU A O 1
ATOM 701 N N . MET A 1 95 ? 17.950 -0.433 -0.119 1.00 61.34 95 MET A N 1
ATOM 702 C CA . MET A 1 95 ? 17.732 -1.619 -0.948 1.00 61.34 95 MET A CA 1
ATOM 703 C C . MET A 1 95 ? 17.686 -1.297 -2.449 1.00 61.34 95 MET A C 1
ATOM 705 O O . MET A 1 95 ? 18.179 -2.076 -3.261 1.00 61.34 95 MET A O 1
ATOM 709 N N . THR A 1 96 ? 17.085 -0.168 -2.838 1.00 63.75 96 THR A N 1
ATOM 710 C CA . THR A 1 96 ? 16.877 0.193 -4.254 1.00 63.75 96 THR A CA 1
ATOM 711 C C . THR A 1 96 ? 18.020 1.020 -4.837 1.00 63.75 96 THR A C 1
ATOM 713 O O . THR A 1 96 ? 18.226 0.993 -6.050 1.00 63.75 96 THR A O 1
ATOM 716 N N . ARG A 1 97 ? 18.799 1.707 -3.993 1.00 63.41 97 ARG A N 1
ATOM 717 C CA . ARG A 1 97 ? 19.904 2.591 -4.388 1.00 63.41 97 ARG A CA 1
ATOM 718 C C . ARG A 1 97 ? 20.924 1.929 -5.329 1.00 63.41 97 ARG A C 1
ATOM 720 O O . ARG A 1 97 ? 21.168 2.516 -6.381 1.00 63.41 97 ARG A O 1
ATOM 727 N N . PRO A 1 98 ? 21.442 0.710 -5.069 1.00 58.00 98 PRO A N 1
ATOM 728 C CA . PRO A 1 98 ? 22.410 0.088 -5.975 1.00 58.00 98 PRO A CA 1
ATOM 729 C C . PRO A 1 98 ? 21.839 -0.171 -7.374 1.00 58.00 98 PRO A C 1
ATOM 731 O O . PRO A 1 98 ? 22.525 0.028 -8.371 1.00 58.00 98 PRO A O 1
ATOM 734 N N . ALA A 1 99 ? 20.569 -0.580 -7.464 1.00 56.47 99 ALA A N 1
ATOM 735 C CA . ALA A 1 99 ? 19.904 -0.820 -8.743 1.00 56.47 99 ALA A CA 1
ATOM 736 C C . ALA A 1 99 ? 19.610 0.491 -9.492 1.00 56.47 99 ALA A C 1
ATOM 738 O O . ALA A 1 99 ? 19.753 0.548 -10.711 1.00 56.47 99 ALA A O 1
ATOM 739 N N . LEU A 1 100 ? 19.229 1.550 -8.771 1.00 60.31 100 LEU A N 1
ATOM 740 C CA . LEU A 1 100 ? 19.012 2.882 -9.342 1.00 60.31 100 LEU A CA 1
ATOM 741 C C . LEU A 1 100 ? 20.301 3.447 -9.949 1.00 60.31 100 LEU A C 1
ATOM 743 O O . LEU A 1 100 ? 20.284 3.911 -11.086 1.00 60.31 100 LEU A O 1
ATOM 747 N N . GLU A 1 101 ? 21.408 3.355 -9.211 1.00 61.00 101 GLU A N 1
ATOM 748 C CA . GLU A 1 101 ? 22.708 3.906 -9.603 1.00 61.00 101 GLU A CA 1
ATOM 749 C C . GLU A 1 101 ? 23.381 3.085 -10.714 1.00 61.00 101 GLU A C 1
ATOM 751 O O . GLU A 1 101 ? 23.922 3.659 -11.658 1.00 61.00 101 GLU A O 1
ATOM 756 N N . ALA A 1 102 ? 23.325 1.750 -10.647 1.00 53.53 102 ALA A N 1
ATOM 757 C CA . ALA A 1 102 ? 24.029 0.886 -11.596 1.00 53.53 102 ALA A CA 1
ATOM 758 C C . ALA A 1 102 ? 23.290 0.685 -12.929 1.00 53.53 102 ALA A C 1
ATOM 760 O O . ALA A 1 102 ? 23.934 0.469 -13.954 1.00 53.53 102 ALA A O 1
ATOM 761 N N . LEU A 1 103 ? 21.951 0.727 -12.931 1.00 55.94 103 LEU A N 1
ATOM 762 C CA . LEU A 1 103 ? 21.138 0.362 -14.101 1.00 55.94 103 LEU A CA 1
ATOM 763 C C . LEU A 1 103 ? 20.474 1.565 -14.790 1.00 55.94 103 LEU A C 1
ATOM 765 O O . LEU A 1 103 ? 19.743 1.375 -15.761 1.00 55.94 103 LEU A O 1
ATOM 769 N N . GLY A 1 104 ? 20.689 2.794 -14.301 1.00 59.91 104 GLY A N 1
ATOM 770 C CA . GLY A 1 104 ? 20.024 3.994 -14.835 1.00 59.91 104 GLY A CA 1
ATOM 771 C C . GLY A 1 104 ? 18.497 3.928 -14.721 1.00 59.91 104 GLY A C 1
ATOM 772 O O . GLY A 1 104 ? 17.762 4.466 -15.556 1.00 59.91 104 GLY A O 1
ATOM 773 N N . MET A 1 105 ? 18.013 3.194 -13.715 1.00 67.31 105 MET A N 1
ATOM 774 C CA . MET A 1 105 ? 16.591 2.926 -13.518 1.00 67.31 105 MET A CA 1
ATOM 775 C C . MET A 1 105 ? 15.841 4.189 -13.070 1.00 67.31 105 MET A C 1
ATOM 777 O O . MET A 1 105 ? 14.641 4.300 -13.296 1.00 67.31 105 MET A O 1
ATOM 781 N N . ASP A 1 106 ? 16.555 5.177 -12.529 1.00 69.06 106 ASP A N 1
ATOM 782 C CA . ASP A 1 106 ? 16.061 6.515 -12.196 1.00 69.06 106 ASP A CA 1
ATOM 783 C C . ASP A 1 106 ? 15.427 7.231 -13.402 1.00 69.06 106 ASP A C 1
ATOM 785 O O . ASP A 1 106 ? 14.313 7.744 -13.297 1.00 69.06 106 ASP A O 1
ATOM 789 N N . LYS A 1 107 ? 16.080 7.204 -14.572 1.00 70.12 107 LYS A N 1
ATOM 790 C CA . LYS A 1 107 ? 15.567 7.819 -15.808 1.00 70.12 107 LYS A CA 1
ATOM 791 C C . LYS A 1 107 ? 14.325 7.102 -16.315 1.00 70.12 107 LYS A C 1
ATOM 793 O O . LYS A 1 107 ? 13.371 7.746 -16.750 1.00 70.12 107 LYS A O 1
ATOM 798 N N . TRP A 1 108 ? 14.328 5.772 -16.248 1.00 73.00 108 TRP A N 1
ATOM 799 C CA . TRP A 1 108 ? 13.173 4.966 -16.632 1.00 73.00 108 TRP A CA 1
ATOM 800 C C . TRP A 1 108 ? 11.978 5.244 -15.711 1.00 73.00 108 TRP A C 1
ATOM 802 O O . TRP A 1 108 ? 10.891 5.540 -16.208 1.00 73.00 108 TRP A O 1
ATOM 812 N N . ILE A 1 109 ? 12.193 5.265 -14.391 1.00 75.56 109 ILE A N 1
ATOM 813 C CA . ILE A 1 109 ? 11.173 5.633 -13.400 1.00 75.56 109 ILE A CA 1
ATOM 814 C C . ILE A 1 109 ? 10.649 7.042 -13.686 1.00 75.56 109 ILE A C 1
ATOM 816 O O . ILE A 1 109 ? 9.450 7.224 -13.861 1.00 75.56 109 ILE A O 1
ATOM 820 N N . ALA A 1 110 ? 11.532 8.033 -13.825 1.00 78.81 110 ALA A N 1
ATOM 821 C CA . ALA A 1 110 ? 11.146 9.413 -14.110 1.00 78.81 110 ALA A CA 1
ATOM 822 C C .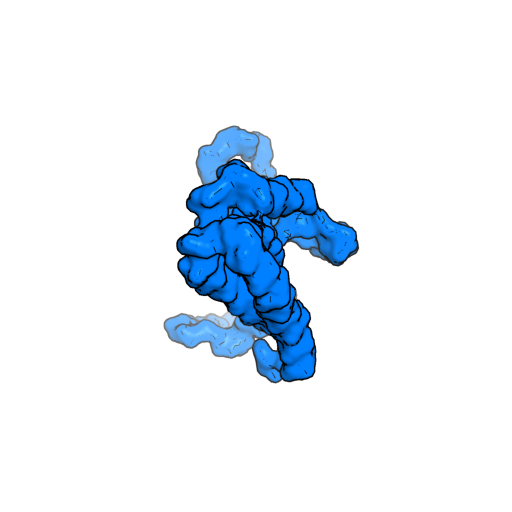 ALA A 1 110 ? 10.347 9.557 -15.420 1.00 78.81 110 ALA A C 1
ATOM 824 O O . ALA A 1 110 ? 9.495 10.434 -15.524 1.00 78.81 110 ALA A O 1
ATOM 825 N N . SER A 1 111 ? 10.580 8.696 -16.415 1.00 76.00 111 SER A N 1
ATOM 826 C CA . SER A 1 111 ? 9.812 8.705 -17.669 1.00 76.00 111 SER A CA 1
ATOM 827 C C . SER A 1 111 ? 8.383 8.159 -17.535 1.00 76.00 111 SER A C 1
ATOM 829 O O . SER A 1 111 ? 7.525 8.492 -18.355 1.00 76.00 111 SER A O 1
ATOM 831 N N . ARG A 1 112 ? 8.125 7.333 -16.512 1.00 75.69 112 ARG A N 1
ATOM 832 C CA . ARG A 1 112 ? 6.823 6.699 -16.243 1.00 75.69 112 ARG A CA 1
ATOM 833 C C . ARG A 1 112 ? 6.075 7.319 -15.056 1.00 75.69 112 ARG A C 1
ATOM 835 O O . ARG A 1 112 ? 4.868 7.140 -14.950 1.00 75.69 112 ARG A O 1
ATOM 842 N N . THR A 1 113 ? 6.757 8.074 -14.199 1.00 82.69 113 THR A N 1
ATOM 843 C CA . THR A 1 113 ? 6.153 8.804 -13.078 1.00 82.69 113 THR A CA 1
ATOM 844 C C . THR A 1 113 ? 5.733 10.209 -13.523 1.00 82.69 113 THR A C 1
ATOM 846 O O . THR A 1 113 ? 6.592 10.978 -13.958 1.00 82.69 113 THR A O 1
ATOM 849 N N . PRO A 1 114 ? 4.465 10.626 -13.358 1.00 86.06 114 PRO A N 1
ATOM 850 C CA . PRO A 1 114 ? 4.030 11.975 -13.723 1.00 86.06 114 PRO A CA 1
ATOM 851 C C . PRO A 1 114 ? 4.781 13.131 -13.056 1.00 86.06 114 PRO A C 1
ATOM 853 O O . PRO A 1 114 ? 4.987 14.163 -13.688 1.00 86.06 114 PRO A O 1
ATOM 856 N N . MET A 1 115 ? 5.247 12.958 -11.817 1.00 85.62 115 MET A N 1
ATOM 857 C CA . MET A 1 115 ? 6.123 13.928 -11.140 1.00 85.62 115 MET A CA 1
ATOM 858 C C . MET A 1 115 ? 7.579 13.933 -11.645 1.00 85.62 115 MET A C 1
ATOM 860 O O . MET A 1 115 ? 8.386 14.726 -11.166 1.00 85.62 115 MET A O 1
ATOM 864 N N . ARG A 1 116 ? 7.925 13.070 -12.610 1.00 83.19 116 ARG A N 1
ATOM 865 C CA . ARG A 1 116 ? 9.220 13.004 -13.312 1.00 83.19 116 ARG A CA 1
ATOM 866 C C . ARG A 1 116 ? 10.442 12.820 -12.412 1.00 83.19 116 ARG A C 1
ATOM 868 O O . ARG A 1 116 ? 11.534 13.284 -12.732 1.00 83.19 116 ARG A O 1
ATOM 875 N N . ARG A 1 117 ? 10.261 12.126 -11.291 1.00 82.56 117 ARG A N 1
ATOM 876 C CA . ARG A 1 117 ? 11.324 11.789 -10.340 1.00 82.56 117 ARG A CA 1
ATOM 877 C C . ARG A 1 117 ? 11.015 10.495 -9.598 1.00 82.56 117 ARG A C 1
ATOM 879 O O . ARG A 1 117 ? 9.879 10.020 -9.610 1.00 82.56 117 ARG A O 1
ATOM 886 N N . VAL A 1 118 ? 12.034 9.965 -8.933 1.00 83.12 118 VAL A N 1
ATOM 887 C CA . VAL A 1 118 ? 11.880 8.936 -7.898 1.00 83.12 118 VAL A CA 1
ATOM 888 C C . VAL A 1 118 ? 11.400 9.614 -6.603 1.00 83.12 118 VAL A C 1
ATOM 890 O O . VAL A 1 118 ? 11.676 10.798 -6.379 1.00 83.12 118 VAL A O 1
ATOM 893 N N . GLY A 1 119 ? 10.625 8.901 -5.787 1.00 84.50 119 GLY A N 1
ATOM 894 C CA . GLY A 1 119 ? 10.198 9.384 -4.473 1.00 84.50 119 GLY A CA 1
ATOM 895 C C . GLY A 1 119 ? 11.249 9.158 -3.388 1.00 84.50 119 GLY A C 1
ATOM 896 O O . GLY A 1 119 ? 12.106 8.283 -3.515 1.00 84.50 119 GLY A O 1
ATOM 897 N N . GLU A 1 120 ? 11.152 9.914 -2.302 1.00 86.25 120 GLU A N 1
ATOM 898 C CA . GLU A 1 120 ? 12.018 9.797 -1.128 1.00 86.25 120 GLU A CA 1
ATOM 899 C C . GLU A 1 120 ? 11.323 9.044 0.014 1.00 86.25 120 GLU A C 1
ATOM 901 O O . GLU A 1 120 ? 10.100 9.065 0.162 1.00 86.25 120 GLU A O 1
ATOM 906 N N . SER A 1 121 ? 12.111 8.380 0.862 1.00 87.31 121 SER A N 1
ATOM 907 C CA . SER A 1 121 ? 11.589 7.607 2.004 1.00 87.31 121 SER A CA 1
ATOM 908 C C . SER A 1 121 ? 10.777 8.449 3.003 1.00 87.31 121 SER A C 1
ATOM 910 O O . SER A 1 121 ? 9.808 7.962 3.598 1.00 87.31 121 SER A O 1
ATOM 912 N N . GLU A 1 122 ? 11.121 9.729 3.152 1.00 91.75 122 GLU A N 1
ATOM 913 C CA . GLU A 1 122 ? 10.402 10.676 4.005 1.00 91.75 122 GLU A CA 1
ATOM 914 C C . GLU A 1 122 ? 8.966 10.912 3.513 1.00 91.75 122 GLU A C 1
ATOM 916 O O . GLU A 1 122 ? 8.047 11.023 4.321 1.00 91.75 122 GLU A O 1
ATOM 921 N N . GLU A 1 123 ? 8.728 10.884 2.198 1.00 94.31 123 GLU A N 1
ATOM 922 C CA . GLU A 1 123 ? 7.390 11.072 1.619 1.00 94.31 123 GLU A CA 1
ATOM 923 C C . GLU A 1 123 ? 6.445 9.920 1.991 1.00 94.31 123 GLU A C 1
ATOM 925 O O . GLU A 1 123 ? 5.262 10.137 2.257 1.00 94.31 123 GLU A O 1
ATOM 930 N N . VAL A 1 124 ? 6.976 8.698 2.091 1.00 96.12 124 VAL A N 1
ATOM 931 C CA . VAL A 1 124 ? 6.226 7.532 2.582 1.00 96.12 124 VAL A CA 1
ATOM 932 C C . VAL A 1 124 ? 6.003 7.631 4.088 1.00 96.12 124 VAL A C 1
ATOM 934 O O . VAL A 1 124 ? 4.895 7.399 4.570 1.00 96.12 124 VAL A O 1
ATOM 937 N N . THR A 1 125 ? 7.043 8.000 4.837 1.00 96.69 125 THR A N 1
ATOM 938 C CA . THR A 1 125 ? 6.983 8.081 6.303 1.00 96.69 125 THR A CA 1
ATOM 939 C C . THR A 1 125 ? 5.972 9.135 6.751 1.00 96.69 125 THR A C 1
ATOM 941 O O . THR A 1 125 ? 5.163 8.867 7.635 1.00 96.69 125 THR A O 1
ATOM 944 N N . ASN A 1 126 ? 5.927 10.287 6.082 1.00 98.12 126 ASN A N 1
ATOM 945 C CA . ASN A 1 126 ? 4.947 11.339 6.345 1.00 98.12 126 ASN A CA 1
ATOM 946 C C . ASN A 1 126 ? 3.505 10.850 6.144 1.00 98.12 126 ASN A C 1
ATOM 948 O O . ASN A 1 126 ? 2.643 11.123 6.981 1.00 98.12 126 ASN A O 1
ATOM 952 N N . ALA A 1 127 ? 3.243 10.073 5.088 1.00 98.50 127 ALA A N 1
ATOM 953 C CA . ALA A 1 127 ? 1.930 9.475 4.851 1.00 98.50 127 ALA A CA 1
ATOM 954 C C . ALA A 1 127 ? 1.547 8.455 5.940 1.00 98.50 127 ALA A C 1
ATOM 956 O O . ALA A 1 127 ? 0.409 8.450 6.415 1.00 98.50 127 ALA A O 1
ATOM 957 N N . VAL A 1 128 ? 2.503 7.627 6.378 1.00 98.69 128 VAL A N 1
ATOM 958 C CA . VAL A 1 128 ? 2.298 6.672 7.480 1.00 98.69 128 VAL A CA 1
ATOM 959 C C . VAL A 1 128 ? 1.982 7.407 8.781 1.00 98.69 128 VAL A C 1
ATOM 961 O O . VAL A 1 128 ? 0.991 7.087 9.434 1.00 98.69 128 VAL A O 1
ATOM 964 N N . MET A 1 129 ? 2.774 8.423 9.132 1.00 98.56 129 MET A N 1
ATOM 965 C CA . MET A 1 129 ? 2.581 9.218 10.347 1.00 98.56 129 MET A CA 1
ATOM 966 C C . MET A 1 129 ? 1.239 9.952 10.341 1.00 98.56 129 MET A C 1
ATOM 968 O O . MET A 1 129 ? 0.547 9.968 11.358 1.00 98.56 129 MET A O 1
ATOM 972 N N . PHE A 1 130 ? 0.826 10.495 9.192 1.00 98.81 130 PHE A N 1
ATOM 973 C CA . PHE A 1 130 ? -0.497 11.095 9.033 1.00 98.81 130 PHE A CA 1
ATOM 974 C C . PHE A 1 130 ? -1.613 10.086 9.337 1.00 98.81 130 PHE A C 1
ATOM 976 O O . PHE A 1 130 ? -2.455 10.355 10.195 1.00 98.81 130 PHE A O 1
ATOM 983 N N . LEU A 1 131 ? -1.594 8.907 8.702 1.00 98.75 131 LEU A N 1
ATOM 984 C CA . LEU A 1 131 ? -2.624 7.881 8.903 1.00 98.75 131 LEU A CA 1
ATOM 985 C C . LEU A 1 131 ? -2.610 7.283 10.317 1.00 98.75 131 LEU A C 1
ATOM 987 O O . LEU A 1 131 ? -3.666 6.894 10.828 1.00 98.75 131 LEU A O 1
ATOM 991 N N . ALA A 1 132 ? -1.447 7.235 10.966 1.00 98.38 132 ALA A N 1
ATOM 992 C CA . ALA A 1 132 ? -1.307 6.805 12.354 1.00 98.38 132 ALA A CA 1
ATOM 993 C C . ALA A 1 132 ? -1.849 7.840 13.359 1.00 98.38 132 ALA A C 1
ATOM 995 O O . ALA A 1 132 ? -2.306 7.455 14.431 1.00 98.38 132 ALA A O 1
ATOM 996 N N . SER A 1 133 ? -1.842 9.129 13.011 1.00 98.50 133 SER A N 1
ATOM 997 C CA . SER A 1 133 ? -2.253 10.228 13.896 1.00 98.50 133 SER A CA 1
ATOM 998 C C . SER A 1 133 ? -3.773 10.440 13.989 1.00 98.50 133 SER A C 1
ATOM 1000 O O . SER A 1 133 ? -4.550 9.922 13.181 1.00 98.50 133 SER A O 1
ATOM 1002 N N . ASP A 1 134 ? -4.192 11.300 14.923 1.00 97.81 134 ASP A N 1
ATOM 1003 C CA . ASP A 1 134 ? -5.586 11.749 15.079 1.00 97.81 134 ASP A CA 1
ATOM 1004 C C . ASP A 1 134 ? -6.082 12.638 13.925 1.00 97.81 134 ASP A C 1
ATOM 1006 O O . ASP A 1 134 ? -7.292 12.802 13.739 1.00 97.81 134 ASP A O 1
ATOM 1010 N N . LEU A 1 135 ? -5.173 13.163 13.090 1.00 98.56 135 LEU A N 1
ATOM 1011 C CA . LEU A 1 135 ? -5.539 13.905 11.875 1.00 98.56 135 LEU A CA 1
ATOM 1012 C C . LEU A 1 135 ? -6.311 13.024 10.880 1.00 98.56 135 LEU A C 1
ATOM 1014 O O . LEU A 1 135 ? -7.074 13.533 10.064 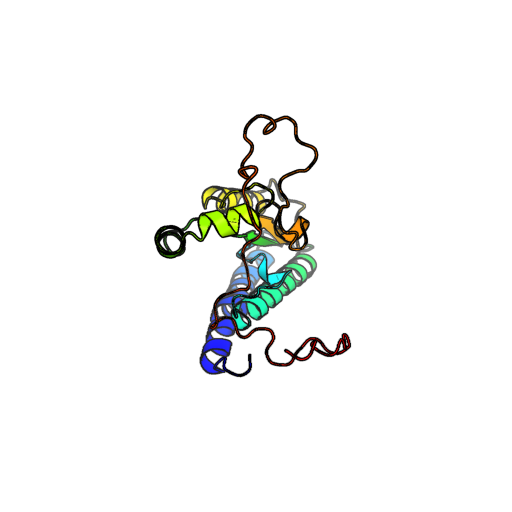1.00 98.56 135 LEU A O 1
ATOM 1018 N N . ALA A 1 136 ? -6.143 11.704 10.977 1.00 98.56 136 ALA A N 1
ATOM 1019 C CA . ALA A 1 136 ? -6.834 10.701 10.180 1.00 98.56 136 ALA A CA 1
ATOM 1020 C C . ALA A 1 136 ? -8.003 10.036 10.938 1.00 98.56 136 ALA A C 1
ATOM 1022 O O . ALA A 1 136 ? -8.408 8.927 10.592 1.00 98.56 136 ALA A O 1
ATOM 1023 N N . SER A 1 137 ? -8.554 10.685 11.971 1.00 98.12 137 SER A N 1
ATOM 1024 C CA . SER A 1 137 ? -9.600 10.125 12.852 1.00 98.12 137 SER A CA 1
ATOM 1025 C C . SER A 1 137 ? -10.861 9.632 12.131 1.00 98.12 137 SER A C 1
ATOM 1027 O O . SER A 1 137 ? -11.525 8.732 12.638 1.00 98.12 137 SER A O 1
ATOM 1029 N N . TYR A 1 138 ? -11.160 10.148 10.935 1.00 98.12 138 TYR A N 1
ATOM 1030 C CA . TYR A 1 138 ? -12.279 9.695 10.096 1.00 98.12 138 TYR A CA 1
ATOM 1031 C C . TYR A 1 138 ? -11.836 8.987 8.802 1.00 98.12 138 TYR A C 1
ATOM 1033 O O . TYR A 1 138 ? -12.587 8.907 7.833 1.00 98.12 138 TYR A O 1
ATOM 1041 N N . ILE A 1 139 ? -10.597 8.484 8.769 1.00 98.75 139 ILE A N 1
ATOM 1042 C CA . ILE A 1 139 ? -10.014 7.765 7.631 1.00 98.75 139 ILE A CA 1
ATOM 1043 C C . ILE A 1 139 ? -9.703 6.326 8.062 1.00 98.75 139 ILE A C 1
ATOM 1045 O O . ILE A 1 139 ? -8.788 6.075 8.857 1.00 98.75 139 ILE A O 1
ATOM 1049 N N . THR A 1 140 ? -10.466 5.377 7.524 1.00 98.75 140 THR A N 1
ATOM 1050 C CA . THR A 1 140 ? -10.271 3.929 7.688 1.00 98.75 140 THR A CA 1
ATOM 1051 C C . THR A 1 140 ? -10.614 3.214 6.382 1.00 98.75 140 THR A C 1
ATOM 1053 O O . THR A 1 140 ? -11.454 3.690 5.618 1.00 98.75 140 THR A O 1
ATOM 1056 N N . GLY A 1 141 ? -9.959 2.089 6.104 1.00 98.38 141 GLY A N 1
ATOM 1057 C CA . GLY A 1 141 ? -10.143 1.317 4.879 1.00 98.38 141 GLY A CA 1
ATOM 1058 C C . GLY A 1 141 ? -9.627 2.015 3.620 1.00 98.38 141 GLY A C 1
ATOM 1059 O O . GLY A 1 141 ? -10.106 1.704 2.534 1.00 98.38 141 GLY A O 1
ATOM 1060 N N . VAL A 1 142 ? -8.685 2.963 3.727 1.00 98.50 142 VAL A N 1
ATOM 1061 C CA . VAL A 1 142 ? -8.067 3.590 2.547 1.00 98.50 142 VAL A CA 1
ATOM 1062 C C . VAL A 1 142 ? -6.755 2.912 2.172 1.00 98.50 142 VAL A C 1
ATOM 1064 O O . VAL A 1 142 ? -5.976 2.510 3.036 1.00 98.50 142 VAL A O 1
ATOM 1067 N N . ASP A 1 143 ? -6.497 2.853 0.868 1.00 98.31 143 ASP A N 1
ATOM 1068 C CA . ASP A 1 143 ? -5.177 2.599 0.302 1.00 98.31 143 ASP A CA 1
ATOM 1069 C C . ASP A 1 143 ? -4.611 3.909 -0.256 1.00 98.31 143 ASP A C 1
ATOM 1071 O O . ASP A 1 143 ? -5.028 4.377 -1.316 1.00 98.31 143 ASP A O 1
ATOM 1075 N N . LEU A 1 144 ? -3.710 4.539 0.498 1.00 98.19 144 LEU A N 1
ATOM 1076 C CA . LEU A 1 144 ? -3.101 5.814 0.141 1.00 98.19 144 LEU A CA 1
ATOM 1077 C C . LEU A 1 144 ? -1.875 5.585 -0.746 1.00 98.19 144 LEU A C 1
ATOM 1079 O O . LEU A 1 144 ? -0.831 5.123 -0.284 1.00 98.19 144 LEU A O 1
ATOM 1083 N N . LEU A 1 145 ? -1.998 5.934 -2.024 1.00 97.00 145 LEU A N 1
ATOM 1084 C CA . LEU A 1 145 ? -0.909 5.830 -2.992 1.00 97.00 145 LEU A CA 1
ATOM 1085 C C . LEU A 1 145 ? 0.093 6.977 -2.803 1.00 97.00 145 LEU A C 1
ATOM 1087 O O . LEU A 1 145 ? -0.285 8.148 -2.798 1.00 97.00 145 LEU A O 1
ATOM 1091 N N . VAL A 1 146 ? 1.377 6.634 -2.678 1.00 97.19 146 VAL A N 1
ATOM 1092 C CA . VAL A 1 146 ? 2.502 7.583 -2.594 1.00 97.19 146 VAL A CA 1
ATOM 1093 C C . VAL A 1 146 ? 3.456 7.273 -3.743 1.00 97.19 146 VAL A C 1
ATOM 1095 O O . VAL A 1 146 ? 4.461 6.583 -3.580 1.00 97.19 146 VAL A O 1
ATOM 1098 N N . ASP A 1 147 ? 3.077 7.687 -4.952 1.00 93.56 147 ASP A N 1
ATOM 1099 C CA . ASP A 1 147 ? 3.651 7.141 -6.190 1.00 93.56 147 ASP A CA 1
ATOM 1100 C C . ASP A 1 147 ? 3.939 8.173 -7.288 1.00 93.56 147 ASP A C 1
ATOM 1102 O O . ASP A 1 147 ? 4.197 7.807 -8.438 1.00 93.56 147 ASP A O 1
ATOM 1106 N N . GLY A 1 148 ? 3.847 9.461 -6.959 1.00 91.81 148 GLY A N 1
ATOM 1107 C CA . GLY A 1 148 ? 4.057 10.547 -7.911 1.00 91.81 148 GLY A CA 1
ATOM 1108 C C . GLY A 1 148 ? 3.089 10.550 -9.099 1.00 91.81 148 GLY A C 1
ATOM 1109 O O . GLY A 1 148 ? 3.431 11.102 -10.146 1.00 91.81 148 GLY A O 1
ATOM 1110 N N . GLY A 1 149 ? 1.911 9.930 -8.956 1.00 90.88 149 GLY A N 1
ATOM 1111 C CA . GLY A 1 149 ? 0.852 9.870 -9.965 1.00 90.88 149 GLY A CA 1
ATOM 1112 C C . GLY A 1 149 ? 0.898 8.639 -10.873 1.00 90.88 149 GLY A C 1
ATOM 1113 O O . GLY A 1 149 ? 0.107 8.561 -11.812 1.00 90.88 149 GLY A O 1
ATOM 1114 N N . THR A 1 150 ? 1.799 7.686 -10.626 1.00 87.94 150 THR A N 1
ATOM 1115 C CA . THR A 1 150 ? 2.004 6.509 -11.491 1.00 87.94 150 THR A CA 1
ATOM 1116 C C . THR A 1 150 ? 0.694 5.757 -11.743 1.00 87.94 150 THR A C 1
ATOM 1118 O O . THR A 1 150 ? 0.292 5.600 -12.899 1.00 87.94 150 THR A O 1
ATOM 1121 N N . ASN A 1 151 ? -0.029 5.376 -10.690 1.00 89.75 151 ASN A N 1
ATOM 1122 C CA . ASN A 1 151 ? -1.293 4.652 -10.816 1.00 89.75 151 ASN A CA 1
ATOM 1123 C C . ASN A 1 151 ? -2.437 5.542 -11.307 1.00 89.75 151 ASN A C 1
ATOM 1125 O O . ASN A 1 151 ? -3.294 5.063 -12.039 1.00 89.75 151 ASN A O 1
ATOM 1129 N N . ALA A 1 152 ? -2.435 6.842 -10.992 1.00 89.88 152 ALA A N 1
ATOM 1130 C CA . ALA A 1 152 ? -3.425 7.775 -11.542 1.00 89.88 152 ALA A CA 1
ATOM 1131 C C . ALA A 1 152 ? -3.315 7.905 -13.074 1.00 89.88 152 ALA A C 1
ATOM 1133 O O . ALA A 1 152 ? -4.297 8.192 -13.754 1.00 89.88 152 ALA A O 1
ATOM 1134 N N . SER A 1 153 ? -2.117 7.681 -13.619 1.00 82.62 153 SER A N 1
ATOM 1135 C CA . SER A 1 153 ? -1.811 7.805 -15.044 1.00 82.62 153 SER A CA 1
ATOM 1136 C C . SER A 1 153 ? -2.058 6.533 -15.869 1.00 82.62 153 SER A C 1
ATOM 1138 O O . SER A 1 153 ? -1.827 6.555 -17.078 1.00 82.62 153 SER A O 1
ATOM 1140 N N . ASN A 1 154 ? -2.488 5.426 -15.243 1.00 71.44 154 ASN A N 1
ATOM 1141 C CA . ASN A 1 154 ? -2.749 4.122 -15.874 1.00 71.44 154 ASN A CA 1
ATOM 1142 C C . ASN A 1 154 ? -1.656 3.637 -16.854 1.00 71.44 154 ASN A C 1
ATOM 1144 O O . ASN A 1 154 ? -1.958 3.044 -17.888 1.00 71.44 154 ASN A O 1
ATOM 1148 N N . GLY A 1 155 ? -0.377 3.885 -16.554 1.00 58.53 155 GLY A N 1
ATOM 1149 C CA . GLY A 1 155 ? 0.733 3.413 -17.391 1.00 58.53 155 GLY A CA 1
ATOM 1150 C C . GLY A 1 155 ? 0.948 4.211 -18.680 1.00 58.53 155 GLY A C 1
ATOM 1151 O O . GLY A 1 155 ? 1.580 3.710 -19.611 1.00 58.53 155 GLY A O 1
ATOM 1152 N N . THR A 1 156 ? 0.451 5.449 -18.752 1.00 58.16 156 THR A N 1
ATOM 1153 C CA . THR A 1 156 ? 0.823 6.365 -19.837 1.00 58.16 156 THR A CA 1
ATOM 1154 C C . THR A 1 156 ? 2.337 6.573 -19.865 1.00 58.16 156 THR A C 1
ATOM 1156 O O . THR A 1 156 ? 2.965 6.972 -18.885 1.00 58.16 156 THR A O 1
ATOM 1159 N N . PHE A 1 157 ? 2.946 6.316 -21.022 1.00 57.47 157 PHE A N 1
ATOM 1160 C CA . PHE A 1 157 ? 4.267 6.860 -21.295 1.00 57.47 157 PHE A CA 1
ATOM 1161 C C . PHE A 1 157 ? 4.133 8.372 -21.414 1.00 57.47 157 PHE A C 1
ATOM 1163 O O . PHE A 1 157 ? 3.303 8.866 -22.182 1.00 57.47 157 PHE A O 1
ATOM 1170 N N . GLN A 1 158 ? 4.954 9.112 -20.671 1.00 57.59 158 GLN A N 1
ATOM 1171 C CA . GLN A 1 158 ? 4.990 10.554 -20.836 1.00 57.59 158 GLN A CA 1
ATOM 1172 C C . GLN A 1 158 ? 5.614 10.881 -22.193 1.00 57.59 158 GLN A C 1
ATOM 1174 O O . GLN A 1 158 ? 6.835 10.879 -22.355 1.00 57.59 158 GLN A O 1
ATOM 1179 N N . ILE A 1 159 ? 4.763 11.179 -23.173 1.00 55.25 159 ILE A N 1
ATOM 1180 C CA . ILE A 1 159 ? 5.179 11.866 -24.394 1.00 55.25 159 ILE A CA 1
ATOM 1181 C C . ILE A 1 159 ? 5.681 13.250 -23.953 1.00 55.25 159 ILE A C 1
ATOM 1183 O O . ILE A 1 159 ? 5.025 13.882 -23.115 1.00 55.25 159 ILE A O 1
ATOM 1187 N N . PRO A 1 160 ? 6.832 13.735 -24.456 1.00 47.28 160 PRO A N 1
ATOM 1188 C CA . PRO A 1 160 ? 7.244 15.116 -24.239 1.00 47.28 160 PRO A CA 1
ATOM 1189 C C . PRO A 1 160 ? 6.051 16.039 -24.516 1.00 47.28 160 PRO A C 1
ATOM 1191 O O . PRO A 1 160 ? 5.407 15.884 -25.557 1.00 47.28 160 PRO A O 1
ATOM 1194 N N . PRO A 1 161 ? 5.680 16.928 -23.583 1.00 46.09 161 PRO A N 1
ATOM 1195 C CA . PRO A 1 161 ? 4.421 17.640 -23.690 1.00 46.09 161 PRO A CA 1
ATOM 1196 C C . PRO A 1 161 ? 4.416 18.491 -24.961 1.00 46.09 161 PRO A C 1
ATOM 1198 O O . PRO A 1 161 ? 5.183 19.439 -25.095 1.00 46.09 161 PRO A O 1
ATOM 1201 N N . ILE A 1 162 ? 3.507 18.160 -25.879 1.00 48.25 162 ILE A N 1
ATOM 1202 C CA . ILE A 1 162 ? 3.317 18.822 -27.180 1.00 48.25 162 ILE A CA 1
ATOM 1203 C C . ILE A 1 162 ? 2.887 20.299 -27.064 1.00 48.25 162 ILE A C 1
ATOM 1205 O O . ILE A 1 162 ? 2.786 20.993 -28.074 1.00 48.25 162 ILE A O 1
ATOM 1209 N N . HIS A 1 163 ? 2.616 20.797 -25.850 1.00 44.41 163 HIS A N 1
ATOM 1210 C CA . HIS A 1 163 ? 1.979 22.103 -25.613 1.00 44.41 163 HIS A CA 1
ATOM 1211 C C . HIS A 1 163 ? 2.628 22.953 -24.517 1.00 44.41 163 HIS A C 1
ATOM 1213 O O . HIS A 1 163 ? 2.004 23.880 -24.011 1.00 44.41 163 HIS A O 1
ATOM 1219 N N . HIS A 1 164 ? 3.855 22.658 -24.106 1.00 44.28 164 HIS A N 1
ATOM 1220 C CA . HIS A 1 164 ? 4.432 23.322 -22.945 1.00 44.28 164 HIS A CA 1
ATOM 1221 C C . HIS A 1 164 ? 5.603 24.224 -23.343 1.00 44.28 164 HIS A C 1
ATOM 1223 O O . HIS A 1 164 ? 6.721 23.777 -23.580 1.00 44.28 164 HIS A O 1
ATOM 1229 N N . GLU A 1 165 ? 5.315 25.526 -23.386 1.00 48.09 165 GLU A N 1
ATOM 1230 C CA . GLU A 1 165 ? 6.251 26.603 -23.731 1.00 48.09 165 GLU A CA 1
ATOM 1231 C C . GLU A 1 165 ? 7.504 26.676 -22.841 1.00 48.09 165 GLU A C 1
ATOM 1233 O O . GLU A 1 165 ? 8.468 27.328 -23.219 1.00 48.09 165 GLU A O 1
ATOM 1238 N N . TRP A 1 166 ? 7.549 25.971 -21.704 1.00 44.66 166 TRP A N 1
ATOM 1239 C CA . TRP A 1 166 ? 8.704 25.956 -20.794 1.00 44.66 166 TRP A CA 1
ATOM 1240 C C . TRP A 1 166 ? 9.921 25.160 -21.306 1.00 44.66 166 TRP A C 1
ATOM 1242 O O . TRP A 1 166 ? 10.920 25.081 -20.601 1.00 44.66 166 TRP A O 1
ATOM 1252 N N . ASN A 1 167 ? 9.852 24.584 -22.513 1.00 45.19 167 ASN A N 1
ATOM 1253 C CA . ASN A 1 167 ? 10.931 23.788 -23.117 1.00 45.19 167 ASN A CA 1
ATOM 1254 C C . ASN A 1 167 ? 11.125 24.065 -24.628 1.00 45.19 167 ASN A C 1
ATOM 1256 O O . ASN A 1 167 ? 11.622 23.216 -25.365 1.00 45.19 167 ASN A O 1
ATOM 1260 N N . LYS A 1 168 ? 10.689 25.240 -25.107 1.00 45.19 168 LYS A N 1
ATOM 1261 C CA . LYS A 1 168 ? 10.581 25.579 -26.541 1.00 45.19 168 LYS A CA 1
ATOM 1262 C C . LYS A 1 168 ? 11.915 25.697 -27.293 1.00 45.19 168 LYS A C 1
ATOM 1264 O O . LYS A 1 168 ? 11.945 25.416 -28.487 1.00 45.19 168 LYS A O 1
ATOM 1269 N N . ASP A 1 169 ? 12.994 26.089 -26.616 1.00 48.19 169 ASP A N 1
ATOM 1270 C CA . ASP A 1 169 ? 14.211 26.572 -27.291 1.00 48.19 169 ASP A CA 1
ATOM 1271 C C . ASP A 1 169 ? 15.341 25.533 -27.404 1.00 48.19 169 ASP A C 1
ATOM 1273 O O . ASP A 1 169 ? 16.382 25.805 -28.002 1.00 48.19 169 ASP A O 1
ATOM 1277 N N . GLN A 1 170 ? 15.143 24.317 -26.884 1.00 45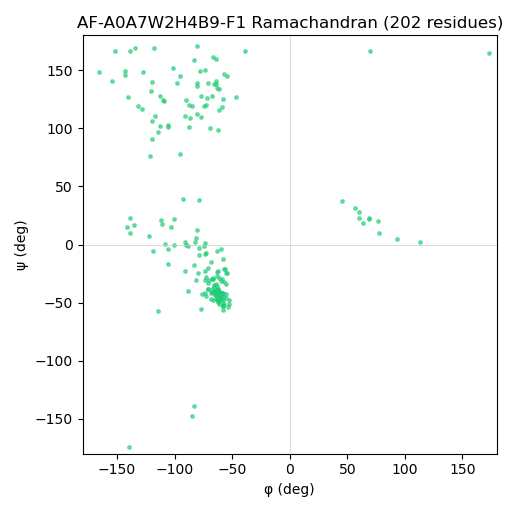.47 170 GLN A N 1
ATOM 1278 C CA . GLN A 1 170 ? 16.022 23.182 -27.169 1.00 45.47 170 GLN A CA 1
ATOM 1279 C C . GLN A 1 170 ? 15.330 22.207 -28.123 1.00 45.47 170 GLN A C 1
ATOM 1281 O O . GLN A 1 170 ? 14.513 21.379 -27.718 1.00 45.47 170 GLN A O 1
ATOM 1286 N N . LEU A 1 171 ? 15.717 22.251 -29.401 1.00 42.22 171 LEU A N 1
ATOM 1287 C CA . LEU A 1 171 ? 15.513 21.121 -30.306 1.00 42.22 171 LEU A CA 1
ATOM 1288 C C . LEU A 1 171 ? 16.317 19.926 -29.765 1.00 42.22 171 LEU A C 1
ATOM 1290 O O . LEU A 1 171 ? 17.520 19.829 -29.986 1.00 42.22 171 LEU A O 1
ATOM 1294 N N . MET A 1 172 ? 15.658 19.016 -29.045 1.00 48.53 172 MET A N 1
ATOM 1295 C CA . MET A 1 172 ? 16.276 17.776 -28.535 1.00 48.53 172 MET A CA 1
ATOM 1296 C C . MET A 1 172 ? 16.352 16.663 -29.588 1.00 48.53 172 MET A C 1
ATOM 1298 O O . MET A 1 172 ? 16.756 15.543 -29.287 1.00 48.53 172 MET A O 1
ATOM 1302 N N . ILE A 1 173 ? 15.977 16.968 -30.830 1.00 46.25 173 ILE A N 1
ATOM 1303 C CA . ILE A 1 173 ? 16.190 16.095 -31.974 1.00 46.25 173 ILE A CA 1
ATOM 1304 C C . ILE A 1 173 ? 16.888 16.941 -33.045 1.00 46.25 173 ILE A C 1
ATOM 1306 O O . ILE A 1 173 ? 16.305 17.928 -33.504 1.00 46.25 173 ILE A O 1
ATOM 1310 N N . PRO A 1 174 ? 18.132 16.609 -33.434 1.00 42.16 174 PRO A N 1
ATOM 1311 C CA . PRO A 1 174 ? 18.766 17.229 -34.590 1.00 42.16 174 PRO A CA 1
ATOM 1312 C C . PRO A 1 174 ? 17.855 17.069 -35.814 1.00 42.16 174 PRO A C 1
ATOM 1314 O O . PRO A 1 174 ? 17.238 16.018 -35.979 1.00 42.16 174 PRO A O 1
ATOM 1317 N N . SER A 1 175 ? 17.814 18.045 -36.727 1.00 50.69 175 SER A N 1
ATOM 1318 C CA . SER A 1 175 ? 17.084 17.915 -38.007 1.00 50.69 175 SER A CA 1
ATOM 1319 C C . SER A 1 175 ? 17.574 16.754 -38.892 1.00 50.69 175 SER A C 1
ATOM 1321 O O . SER A 1 175 ? 17.001 16.498 -39.946 1.00 50.69 175 SER A O 1
ATOM 1323 N N . SER A 1 176 ? 18.625 16.054 -38.460 1.00 47.00 176 SER A N 1
ATOM 1324 C CA . SER A 1 176 ? 19.213 14.860 -39.057 1.00 47.00 176 SER A CA 1
ATOM 1325 C C . SER A 1 176 ? 18.858 13.549 -38.333 1.00 47.00 176 SER A C 1
ATOM 1327 O O . SER A 1 176 ? 19.561 12.560 -38.520 1.00 47.00 176 SER A O 1
ATOM 1329 N N . TYR A 1 177 ? 17.854 13.515 -37.450 1.00 39.81 177 TYR A N 1
ATOM 1330 C CA . TYR A 1 177 ? 17.461 12.269 -36.782 1.00 39.81 177 TYR A CA 1
ATOM 1331 C C . TYR A 1 177 ? 16.637 11.374 -37.710 1.00 39.81 177 TYR A C 1
ATOM 1333 O O . TYR A 1 177 ? 15.469 11.650 -37.987 1.00 39.81 177 TYR A O 1
ATOM 1341 N N . GLU A 1 178 ? 17.242 10.270 -38.137 1.00 46.16 178 GLU A N 1
ATOM 1342 C CA . GLU A 1 178 ? 16.503 9.095 -38.588 1.00 46.16 178 GLU A CA 1
ATOM 1343 C C . GLU A 1 178 ? 16.029 8.278 -37.370 1.00 46.16 178 GLU A C 1
ATOM 1345 O O . GLU A 1 178 ? 16.801 8.077 -36.426 1.00 46.16 178 GLU A O 1
ATOM 1350 N N . PRO A 1 179 ? 14.770 7.797 -37.357 1.00 40.62 179 PRO A N 1
ATOM 1351 C CA . PRO A 1 179 ? 14.211 7.044 -36.238 1.00 40.62 179 PRO A CA 1
ATOM 1352 C C . PRO A 1 179 ? 14.989 5.749 -35.983 1.00 40.62 179 PRO A C 1
ATOM 1354 O O . PRO A 1 179 ? 15.270 4.984 -36.906 1.00 40.62 179 PRO A O 1
ATOM 1357 N N . VAL A 1 180 ? 15.318 5.475 -34.715 1.00 36.31 180 VAL A N 1
ATOM 1358 C CA . VAL A 1 180 ? 16.071 4.263 -34.366 1.00 36.31 180 VAL A CA 1
ATOM 1359 C C . VAL A 1 180 ? 15.184 3.011 -34.449 1.00 36.31 180 VAL A C 1
ATOM 1361 O O . VAL A 1 180 ? 14.182 2.870 -33.749 1.00 36.31 180 VAL A O 1
ATOM 1364 N N . GLN A 1 181 ? 15.658 2.151 -35.350 1.00 39.47 181 GLN A N 1
ATOM 1365 C CA . GLN A 1 181 ? 15.431 0.743 -35.704 1.00 39.47 181 GLN A CA 1
ATOM 1366 C C . GLN A 1 181 ? 15.220 -0.251 -34.527 1.00 39.47 181 GLN A C 1
ATOM 1368 O O . GLN A 1 181 ? 15.445 0.109 -33.370 1.00 39.47 181 GLN A O 1
ATOM 1373 N N . PRO A 1 182 ? 14.741 -1.492 -34.793 1.00 37.50 182 PRO A N 1
ATOM 1374 C CA . PRO A 1 182 ? 14.094 -2.354 -33.801 1.00 37.50 182 PRO A CA 1
ATOM 1375 C C . PRO A 1 182 ? 14.999 -2.855 -32.664 1.00 37.50 182 PRO A C 1
ATOM 1377 O O . PRO A 1 182 ? 16.224 -2.812 -32.713 1.00 37.50 182 PRO A O 1
ATOM 1380 N N . ARG A 1 183 ? 14.318 -3.297 -31.601 1.00 48.12 183 ARG A N 1
ATOM 1381 C CA . ARG A 1 183 ? 14.827 -3.597 -30.253 1.00 48.12 183 ARG A CA 1
ATOM 1382 C C . ARG A 1 183 ? 15.833 -4.773 -30.222 1.00 48.12 183 ARG A C 1
ATOM 1384 O O . ARG A 1 183 ? 15.811 -5.597 -31.128 1.00 48.12 183 ARG A O 1
ATOM 1391 N N . PRO A 1 184 ? 16.673 -4.885 -29.167 1.00 44.03 184 PRO A N 1
ATOM 1392 C CA . PRO A 1 184 ? 17.693 -5.934 -29.037 1.00 44.03 184 PRO A CA 1
ATOM 1393 C C . PRO A 1 184 ? 17.131 -7.363 -29.107 1.00 44.03 184 PRO A C 1
ATOM 1395 O O . PRO A 1 184 ? 16.055 -7.629 -28.572 1.00 44.03 184 PRO A O 1
ATOM 1398 N N . GLU A 1 185 ? 17.908 -8.292 -29.674 1.00 42.97 185 GLU A N 1
ATOM 1399 C CA . GLU A 1 185 ? 17.532 -9.697 -29.945 1.00 42.97 185 GLU A CA 1
ATOM 1400 C C . GLU A 1 185 ? 17.052 -10.499 -28.718 1.00 42.97 185 GLU A C 1
ATOM 1402 O O . GLU A 1 185 ? 16.349 -11.494 -28.859 1.00 42.97 185 GLU A O 1
ATOM 1407 N N . TRP A 1 186 ? 17.390 -10.074 -27.501 1.00 40.06 186 TRP A N 1
ATOM 1408 C CA . TRP A 1 186 ? 17.085 -10.800 -26.263 1.00 40.06 186 TRP A CA 1
ATOM 1409 C C . TRP A 1 186 ? 15.736 -10.423 -25.614 1.00 40.06 186 TRP A C 1
ATOM 1411 O O . TRP A 1 186 ? 15.396 -10.952 -24.556 1.00 40.06 186 TRP A O 1
ATOM 1421 N N . TYR A 1 187 ? 14.941 -9.532 -26.222 1.00 41.03 187 TYR A N 1
ATOM 1422 C CA . TYR A 1 187 ? 13.610 -9.142 -25.729 1.00 41.03 187 TYR A CA 1
ATOM 1423 C C . TYR A 1 187 ? 12.490 -9.961 -26.414 1.00 41.03 187 TYR A C 1
ATOM 1425 O O . TYR A 1 187 ? 11.807 -9.487 -27.320 1.00 41.03 187 TYR A O 1
ATOM 1433 N N . GLN A 1 188 ? 12.293 -11.209 -25.969 1.00 47.19 188 GLN A N 1
ATOM 1434 C CA . GLN A 1 188 ? 11.368 -12.221 -26.526 1.00 47.19 188 GLN A CA 1
ATOM 1435 C C . GLN A 1 188 ? 9.877 -12.057 -26.136 1.00 47.19 188 GLN A C 1
ATOM 1437 O O . GLN A 1 188 ? 9.174 -13.036 -25.904 1.00 47.19 188 GLN A O 1
ATOM 1442 N N . ALA A 1 189 ? 9.329 -10.845 -26.044 1.00 39.94 189 ALA A N 1
ATOM 1443 C CA . ALA A 1 189 ? 7.917 -10.690 -25.649 1.00 39.94 189 ALA A CA 1
ATOM 1444 C C . ALA A 1 189 ? 6.896 -10.879 -26.800 1.00 39.94 189 ALA A C 1
ATOM 1446 O O . ALA A 1 189 ? 5.700 -10.702 -26.578 1.00 39.94 189 ALA A O 1
ATOM 1447 N N . LEU A 1 190 ? 7.326 -11.204 -28.030 1.00 36.50 190 LEU A N 1
ATOM 1448 C CA . LEU A 1 190 ? 6.450 -11.217 -29.219 1.00 36.50 190 LEU A CA 1
ATOM 1449 C C . LEU A 1 190 ? 6.696 -12.366 -30.217 1.00 36.50 190 LEU A C 1
ATOM 1451 O O . LEU A 1 190 ? 6.179 -12.313 -31.330 1.00 36.50 190 LEU A O 1
ATOM 1455 N N . GLU A 1 191 ? 7.427 -13.421 -29.852 1.00 37.59 191 GLU A N 1
ATOM 1456 C CA . GLU A 1 191 ? 7.742 -14.517 -30.791 1.00 37.59 191 GLU A CA 1
ATOM 1457 C C . GLU A 1 191 ? 6.490 -15.278 -31.286 1.00 37.59 191 GLU A C 1
ATOM 1459 O O . GLU A 1 191 ? 6.478 -15.813 -32.389 1.00 37.59 191 GLU A O 1
ATOM 1464 N N . ALA A 1 192 ? 5.388 -15.250 -30.530 1.00 37.12 192 ALA A N 1
ATOM 1465 C CA . ALA A 1 192 ? 4.125 -15.880 -30.923 1.00 37.12 192 ALA A CA 1
ATOM 1466 C C . ALA A 1 192 ? 3.162 -14.963 -31.714 1.00 37.12 192 ALA A C 1
ATOM 1468 O O . ALA A 1 192 ? 2.082 -15.406 -32.105 1.00 37.12 192 ALA A O 1
ATOM 1469 N N . GLY A 1 193 ? 3.531 -13.698 -31.960 1.00 36.72 193 GLY A N 1
ATOM 1470 C CA . GLY A 1 193 ? 2.665 -12.709 -32.608 1.00 36.72 193 GLY A CA 1
ATOM 1471 C C . GLY A 1 193 ? 1.471 -12.253 -31.751 1.00 36.72 193 GLY A C 1
ATOM 1472 O O . GLY A 1 193 ? 1.132 -12.842 -30.726 1.00 36.72 193 GLY A O 1
ATOM 1473 N N . VAL A 1 194 ? 0.821 -11.163 -32.172 1.00 31.83 194 VAL A N 1
ATOM 1474 C CA . VAL A 1 194 ? -0.463 -10.710 -31.610 1.00 31.83 194 VAL A CA 1
ATOM 1475 C C . VAL A 1 194 ? -1.585 -11.418 -32.379 1.00 31.83 194 VAL A C 1
ATOM 1477 O O . VAL A 1 194 ? -1.682 -11.222 -33.595 1.00 31.83 194 VAL A O 1
ATOM 1480 N N . PRO A 1 195 ? -2.451 -12.219 -31.732 1.00 28.91 195 PRO A N 1
ATOM 1481 C CA . PRO A 1 195 ? -3.584 -12.835 -32.414 1.00 28.91 195 PRO A CA 1
ATOM 1482 C C . PRO A 1 195 ? -4.493 -11.761 -33.034 1.00 28.91 195 PRO A C 1
ATOM 1484 O O . PRO A 1 195 ? -5.054 -10.936 -32.314 1.00 28.91 195 PRO A O 1
ATOM 1487 N N . GLY A 1 196 ? -4.646 -11.771 -34.364 1.00 35.44 196 GLY A N 1
ATOM 1488 C CA . GLY A 1 196 ? -5.654 -10.972 -35.077 1.00 35.44 196 GLY A CA 1
ATOM 1489 C C . GLY A 1 196 ? -5.159 -9.847 -35.993 1.00 35.44 196 GLY A C 1
ATOM 1490 O O . GLY A 1 196 ? -5.996 -9.177 -36.593 1.00 35.44 196 GLY A O 1
ATOM 1491 N N . VAL A 1 197 ? -3.849 -9.641 -36.170 1.00 33.62 197 VAL A N 1
ATOM 1492 C CA . VAL A 1 197 ? -3.329 -8.685 -37.169 1.00 33.62 197 VAL A CA 1
ATOM 1493 C C . VAL A 1 197 ? -2.462 -9.428 -38.181 1.00 33.62 197 VAL A C 1
ATOM 1495 O O . VAL A 1 197 ? -1.265 -9.612 -37.989 1.00 33.62 197 VAL A O 1
ATOM 1498 N N . HIS A 1 198 ? -3.092 -9.887 -39.262 1.00 31.66 198 HIS A N 1
ATOM 1499 C CA . HIS A 1 198 ? -2.404 -10.486 -40.400 1.00 31.66 198 HIS A CA 1
ATOM 1500 C C . HIS A 1 198 ? -2.084 -9.400 -41.425 1.00 31.66 198 HIS A C 1
ATOM 1502 O O . HIS A 1 198 ? -2.981 -8.911 -42.106 1.00 31.66 198 HIS A O 1
ATOM 1508 N N . TYR A 1 199 ? -0.806 -9.077 -41.584 1.00 36.84 199 TYR A N 1
ATOM 1509 C CA . TYR A 1 199 ? -0.302 -8.657 -42.885 1.00 36.84 199 TYR A CA 1
ATOM 1510 C C . TYR A 1 199 ? 0.793 -9.638 -43.299 1.00 36.84 199 TYR A C 1
ATOM 1512 O O . TYR A 1 199 ? 1.645 -9.964 -42.468 1.00 36.84 199 TYR A O 1
ATOM 1520 N N . PRO A 1 200 ? 0.762 -10.157 -44.537 1.00 36.47 200 PRO A N 1
ATOM 1521 C CA . PRO A 1 200 ? 1.875 -10.933 -45.050 1.00 36.47 200 PRO A CA 1
ATOM 1522 C C . PRO A 1 200 ? 3.095 -10.016 -45.180 1.00 36.47 200 PRO A C 1
ATOM 1524 O O . PRO A 1 200 ? 2.976 -8.862 -45.597 1.00 36.47 200 PRO A O 1
ATOM 1527 N N . LEU A 1 201 ? 4.257 -10.531 -44.786 1.00 39.09 201 LEU A N 1
ATOM 1528 C CA . LEU A 1 201 ? 5.532 -9.852 -44.996 1.00 39.09 201 LEU A CA 1
ATOM 1529 C C . LEU A 1 201 ? 5.790 -9.736 -46.512 1.00 39.09 201 LEU A C 1
ATOM 1531 O O . LEU A 1 201 ? 5.472 -10.685 -47.233 1.00 39.09 201 LEU A O 1
ATOM 1535 N N . PRO A 1 202 ? 6.335 -8.613 -47.015 1.00 38.84 202 PRO A N 1
ATOM 1536 C CA . PRO A 1 202 ? 6.771 -8.532 -48.404 1.00 38.84 202 PRO A CA 1
ATOM 1537 C C . PRO A 1 202 ? 7.919 -9.518 -48.642 1.00 38.84 202 PRO A C 1
ATOM 1539 O O . PRO A 1 202 ? 8.806 -9.642 -47.797 1.00 38.84 202 PRO A O 1
ATOM 1542 N N . GL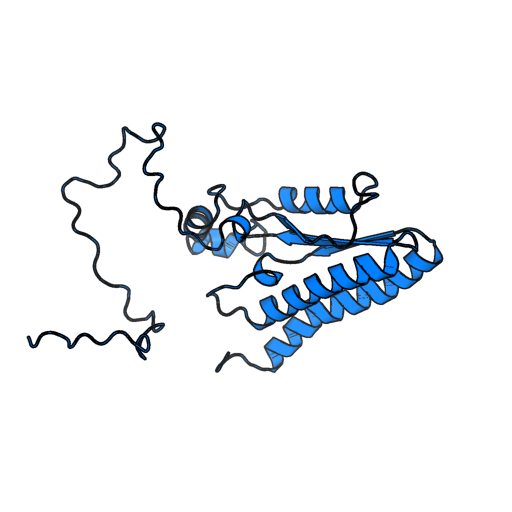U A 1 203 ? 7.885 -10.214 -49.776 1.00 48.94 203 GLU A N 1
ATOM 1543 C CA . GLU A 1 203 ? 9.010 -11.023 -50.246 1.00 48.94 203 GLU A CA 1
ATOM 1544 C C . GLU A 1 203 ? 10.134 -10.096 -50.739 1.00 48.94 203 GLU A C 1
ATOM 1546 O O . GLU A 1 203 ? 9.865 -9.210 -51.549 1.00 48.94 203 GLU A O 1
ATOM 1551 N N . GLU A 1 204 ? 11.329 -10.329 -50.177 1.00 48.72 204 GLU A N 1
ATOM 1552 C CA . GLU A 1 204 ? 12.683 -9.792 -50.460 1.00 48.72 204 GLU A CA 1
ATOM 1553 C C . GLU A 1 204 ? 12.839 -8.362 -51.017 1.00 48.72 204 GLU A C 1
ATOM 1555 O O . GLU A 1 204 ? 12.549 -8.099 -52.206 1.00 48.72 204 GLU A O 1
#

Nearest PDB structures (foldseek):
  4g81-assembly1_D  TM=9.528E-01  e=1.559E-13  Salmonella enterica subsp. enterica serovar Enteritidis str. P125109
  1rwb-assembly1_A  TM=9.430E-01  e=1.098E-12  Priestia megaterium
  8w0o-assembly1_G  TM=9.462E-01  e=1.707E-12  Bacillus subtilis
  1gco-assembly1_A  TM=9.621E-01  e=4.123E-12  Priestia megaterium
  3aus-assembly1_A  TM=9.426E-01  e=7.267E-12  Priestia megaterium

Sequence (204 aa):
PEHFDSETFNRIVSVDLVGAFYYARECGRNMLENGSGSIVNIGSILGSGGSENGVIAYSAAKGGLRNMTLQLGTEWADRGVRVNSVSPGFIVTEMTRPALEALGMDKWIASRTPMRRVGESEEVTNAVMFLASDLASYITGVDLLVDGGTNASNGTFQIPPIHHEWNKDQLMIPSSYEPVQPRPEWYQALEAGVPGVHYPLPEE

Foldseek 3Di:
DVPDDPVVLCVLLCVLAVVVVVVCVVVVVVCLVVLAFEAEHEAAPLLVHPDPPPPVSNSVNRVNNLVVQLVCLVVCVVSHYAGEYEHEAAEDDPVCVVVCVVVVVQQVLLQQALQSGGHYPVLSVVVVVCRRDCVCSVPHSYHHYHYNCNVVCVRDGDDPDPDDPPPPPDPPDPPPDDDDDDDDPPPPPAPPHDPPDDDDDDDD

Secondary structure (DSSP, 8-state):
-TT--HHHHHHHHIIIIIHHHHHHHHHHHHHHHTT-EEEEEE--GGGTS--SSS-HHHHHHHHHHHHHHHHHHHHSGGGTEEEEEEEE-SEE-TTTHHHHHHHTHHHHHHHHSTTSSPEEHHHHHHHHHHHHSGGGTT--S-EEEESTTTGGGTT---PPPTT-GGGTT--SS-TT-PPP-PPPTT--S-TT--TT---PPPP-

Solvent-accessible surface area (backbone atoms only — not comparable to full-atom values): 11988 Å² total; per-residue (Å²): 114,96,83,61,55,66,66,62,35,51,51,42,28,45,53,63,26,52,43,51,50,54,49,48,54,60,54,44,53,56,21,51,75,67,46,41,46,60,47,75,43,83,47,28,48,42,28,82,46,84,73,93,80,76,53,62,40,55,29,52,16,25,29,51,40,48,53,49,27,36,51,48,10,62,76,32,46,92,43,43,23,31,19,26,28,42,14,42,45,65,53,56,41,88,85,43,43,63,54,35,72,76,67,55,42,50,60,57,45,19,47,49,17,75,68,54,48,70,41,52,56,64,65,53,49,52,54,48,52,44,59,61,36,77,91,26,73,90,58,48,34,46,77,46,75,52,35,54,48,29,78,83,50,74,75,48,71,66,66,80,69,92,81,54,78,92,60,70,87,62,76,90,60,62,99,80,69,74,85,86,73,85,78,68,91,85,69,77,88,56,86,85,60,71,94,86,73,89,73,84,78,82,83,134

Mean predicted aligned error: 11.63 Å